Protein AF-A0A2V5J128-F1 (afdb_monomer)

Secondary structure (DSSP, 8-state):
----PPPPPTTSPP-TT-SGGGGTT-EEEETTEEEEEEEEEEEEEEGGGTEEEEEEEEEEE-SS-EEEEEEEEEEEPPTTS----THHHHHTTTHHHHHHHHHHHHHHTTT-TTSPPEEEEEEEE--TTSSSTTSEEEEEEEEPPSS--TTTTTTGGGSHHHHHHHHHHHHHHHHHHHTS---------

Mean predicted aligned error: 9.24 Å

Organism: NCBI:txid1450541

Solvent-accessible surface area (backbone atoms only — not comparable to full-atom values): 11227 Å² total; per-residue (Å²): 133,81,81,81,67,78,74,80,56,97,80,60,82,78,76,79,90,60,78,66,56,82,46,44,75,37,75,44,78,32,61,94,44,43,31,33,28,67,40,73,75,46,72,48,76,40,73,73,43,42,29,38,35,35,35,25,40,22,35,35,65,52,102,85,55,82,42,70,25,30,40,36,41,42,36,38,47,46,91,76,74,83,91,83,67,77,65,47,74,70,27,55,72,45,49,58,55,54,53,53,51,51,52,52,52,25,59,72,39,53,92,44,87,95,52,55,37,66,73,34,49,37,80,49,66,31,51,83,90,48,91,22,54,77,28,52,28,36,37,40,33,25,43,57,69,88,84,74,64,70,75,78,42,54,74,61,49,70,40,66,84,59,33,49,61,56,52,54,51,50,50,54,54,54,51,66,52,65,76,50,72,82,77,79,80,82,83,83,134

Sequence (189 aa):
MTDNTPEEPPDYPVLEEATLIRLEGREFQVGTGRYRLDRLVSEKVYRSYIERRAVFHATKLDDQQQQQVVVKFFIHQHPVLPRGGEARRLFSHLAQPAFEGEVQALEATRGLNGFPQLRNWESTVQSTEFENPGGRMNLIAMTRLPGFSLSFYANDLREPSRSKPIKARLVELVELRKDLSPVPLCLGC

Radius of gyration: 18.28 Å; Cα contacts (8 Å, |Δi|>4): 271; chains: 1; bounding box: 43×51×46 Å

Foldseek 3Di:
DDPPAPDDDPPQDDDPPDPCQVQAQPWDDFAPWIKHFHGWNDWDQDPLQQWIKTKTFIWTDDPPDTATKIKMKTFRADPVPDDDDPSNVVRPVVSVVVLVVVVVLLVLCAPPPPDWHWDGKDKDADPPVDNDGRGIMIMTITHDDHDDPVVVCVVVCVDCVRVVVVVVVVVVVVVVSVVRPPDPPPPDD

Nearest PDB structures (foldseek):
  9fmr-assembly1_H  TM=5.688E-01  e=6.792E-01  Homo sapiens
  8fvh-assembly1_b  TM=2.902E-01  e=4.048E-02  Pseudomonas phage vB_PaeM_E217
  7f0o-assembly1_A  TM=4.820E-01  e=5.712E+00  Aspergillus novofumigatus
  5x9j-assembly1_A  TM=3.793E-01  e=4.284E+00  Penicillium brasilianum
  6u3y-assembly2_D  TM=3.867E-01  e=6.051E+00  Staphylococcus aureus

Structure (mmCIF, N/CA/C/O backbone):
data_AF-A0A2V5J128-F1
#
_entry.id   AF-A0A2V5J128-F1
#
loop_
_atom_site.group_PDB
_atom_site.id
_atom_site.type_symbol
_atom_site.label_atom_id
_atom_site.label_alt_id
_atom_site.label_comp_id
_atom_site.label_asym_id
_atom_site.label_entity_id
_atom_site.label_seq_id
_atom_site.pdbx_PDB_ins_code
_atom_site.Cartn_x
_atom_site.Cartn_y
_atom_site.Cartn_z
_atom_site.occupancy
_atom_site.B_iso_or_equiv
_atom_site.auth_seq_id
_atom_site.auth_comp_id
_atom_site.auth_asym_id
_atom_site.auth_atom_id
_atom_site.pdbx_PDB_model_num
ATOM 1 N N . MET A 1 1 ? -16.682 -13.786 -17.508 1.00 35.44 1 MET A N 1
ATOM 2 C CA . MET A 1 1 ? -15.493 -12.953 -17.237 1.00 35.44 1 MET A CA 1
ATOM 3 C C . MET A 1 1 ? -14.521 -13.843 -16.495 1.00 35.44 1 MET A C 1
ATOM 5 O O . MET A 1 1 ? -14.855 -14.292 -15.410 1.00 35.44 1 MET A O 1
ATOM 9 N N . THR A 1 2 ? -13.429 -14.240 -17.141 1.00 32.75 2 THR A N 1
ATOM 10 C CA . THR A 1 2 ? -12.420 -15.134 -16.565 1.00 32.75 2 THR A CA 1
ATOM 11 C C . THR A 1 2 ? -11.625 -14.369 -15.516 1.00 32.75 2 THR A C 1
ATOM 13 O O . THR A 1 2 ? -11.011 -13.348 -15.830 1.00 32.75 2 THR A O 1
ATOM 16 N N . ASP A 1 3 ? -11.684 -14.842 -14.274 1.00 39.19 3 ASP A N 1
ATOM 17 C CA . ASP A 1 3 ? -10.784 -14.436 -13.201 1.00 39.19 3 ASP A CA 1
ATOM 18 C C . ASP A 1 3 ? -9.365 -14.866 -13.599 1.00 39.19 3 ASP A C 1
ATOM 20 O O . ASP A 1 3 ? -8.948 -15.997 -13.384 1.00 39.19 3 ASP A O 1
ATOM 2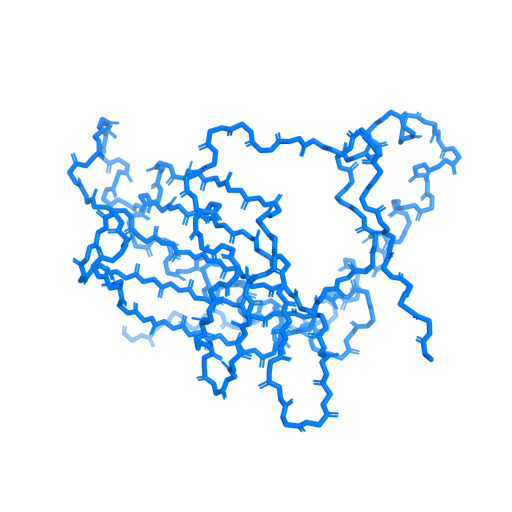4 N N . ASN A 1 4 ? -8.655 -13.982 -14.305 1.00 43.44 4 ASN A N 1
ATOM 25 C CA . ASN A 1 4 ? -7.279 -14.198 -14.763 1.00 43.44 4 ASN A CA 1
ATOM 26 C C . ASN A 1 4 ? -6.265 -13.845 -13.665 1.00 43.44 4 ASN A C 1
ATOM 28 O O . ASN A 1 4 ? -5.136 -13.442 -13.955 1.00 43.44 4 ASN A O 1
ATOM 32 N N . THR A 1 5 ? -6.665 -13.948 -12.400 1.00 52.31 5 THR A N 1
ATOM 33 C CA . THR A 1 5 ? -5.722 -13.885 -11.296 1.00 52.31 5 THR A CA 1
ATOM 34 C C . THR A 1 5 ? -4.890 -15.159 -11.334 1.00 52.31 5 THR A C 1
ATOM 36 O O . THR A 1 5 ? -5.465 -16.235 -11.189 1.00 52.31 5 THR A O 1
ATOM 39 N N . PRO A 1 6 ? -3.560 -15.092 -11.524 1.00 55.81 6 PRO A N 1
ATOM 40 C CA . PRO A 1 6 ? -2.750 -16.275 -11.300 1.00 55.81 6 PRO A CA 1
ATOM 41 C C . PRO A 1 6 ? -2.947 -16.678 -9.838 1.00 55.81 6 PRO A C 1
ATOM 43 O O . PRO A 1 6 ? -2.649 -15.883 -8.939 1.00 55.81 6 PRO A O 1
ATOM 46 N N . GLU A 1 7 ? -3.508 -17.871 -9.616 1.00 67.25 7 GLU A N 1
ATOM 47 C CA . GLU A 1 7 ? -3.453 -18.516 -8.308 1.00 67.25 7 GLU A CA 1
ATOM 48 C C . GLU A 1 7 ? -1.996 -18.507 -7.854 1.00 67.25 7 GLU A C 1
ATOM 50 O O . GLU A 1 7 ? -1.079 -18.733 -8.652 1.00 67.25 7 GLU A O 1
ATOM 55 N N . GLU A 1 8 ? -1.780 -18.146 -6.590 1.00 68.31 8 GLU A N 1
ATOM 56 C CA . GLU A 1 8 ? -0.428 -18.109 -6.055 1.00 68.31 8 GLU A CA 1
ATOM 57 C C . GLU A 1 8 ? 0.198 -19.498 -6.187 1.00 68.31 8 GLU A C 1
ATOM 59 O O . GLU A 1 8 ? -0.414 -20.488 -5.774 1.00 68.31 8 GLU A O 1
ATOM 64 N N . PRO A 1 9 ? 1.388 -19.592 -6.794 1.00 73.50 9 PRO A N 1
ATOM 65 C CA . PRO A 1 9 ? 2.008 -20.876 -7.027 1.00 73.50 9 PRO A CA 1
ATOM 66 C C . PR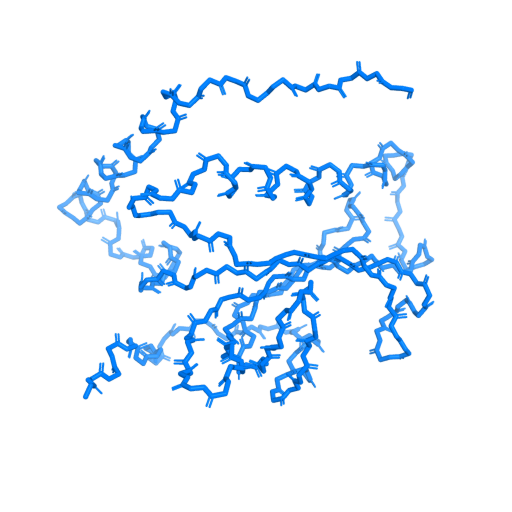O A 1 9 ? 2.400 -21.517 -5.684 1.00 73.50 9 PRO A C 1
ATOM 68 O O . PRO A 1 9 ? 2.610 -20.804 -4.697 1.00 73.50 9 PRO A O 1
ATOM 71 N N . PRO A 1 10 ? 2.503 -22.857 -5.615 1.00 70.69 10 PRO A N 1
ATOM 72 C CA . PRO A 1 10 ? 2.727 -23.578 -4.357 1.00 70.69 10 PRO A CA 1
ATOM 73 C C . PRO A 1 10 ? 4.007 -23.185 -3.601 1.00 70.69 10 PRO A C 1
ATOM 75 O O . PRO A 1 10 ? 4.126 -23.455 -2.410 1.00 70.69 10 PRO A O 1
ATOM 78 N N . ASP A 1 11 ? 4.968 -22.576 -4.291 1.00 72.25 11 ASP A N 1
ATOM 79 C CA . ASP A 1 11 ? 6.259 -22.114 -3.786 1.00 72.25 11 ASP A CA 1
ATOM 80 C C . ASP A 1 11 ? 6.291 -20.608 -3.463 1.00 72.25 11 ASP A C 1
ATOM 82 O O . ASP A 1 11 ? 7.352 -20.071 -3.129 1.00 72.25 11 ASP A O 1
ATOM 86 N N . TYR A 1 12 ? 5.152 -19.907 -3.540 1.00 70.31 12 TYR A N 1
ATOM 87 C CA . TYR A 1 12 ? 5.092 -18.500 -3.158 1.00 70.31 12 TYR A CA 1
ATOM 88 C C . TYR A 1 12 ? 5.393 -18.343 -1.655 1.00 70.31 12 TYR A C 1
ATOM 90 O O . TYR A 1 12 ? 4.817 -19.060 -0.831 1.00 70.31 12 TYR A O 1
ATOM 98 N N . PRO A 1 13 ? 6.305 -17.434 -1.265 1.00 69.12 13 PRO A N 1
ATOM 99 C CA . PRO A 1 13 ? 6.819 -17.384 0.097 1.00 69.12 13 PRO A CA 1
ATOM 100 C C . PRO A 1 13 ? 5.726 -17.061 1.120 1.00 69.12 13 PRO A C 1
ATOM 102 O O . PRO A 1 13 ? 4.981 -16.089 0.979 1.00 69.12 13 PRO A O 1
ATOM 105 N N . VAL A 1 14 ? 5.685 -17.856 2.191 1.00 75.50 14 VAL A N 1
ATOM 106 C CA . VAL A 1 14 ? 4.841 -17.598 3.362 1.00 75.50 14 VAL A CA 1
ATOM 107 C C . VAL A 1 14 ? 5.461 -16.471 4.185 1.00 75.50 14 VAL A C 1
ATOM 109 O O . VAL A 1 14 ? 6.675 -16.425 4.389 1.00 75.50 14 VAL A O 1
ATOM 112 N N . LEU A 1 15 ? 4.627 -15.549 4.666 1.00 81.50 15 LEU A N 1
ATOM 113 C CA . LEU A 1 15 ? 5.074 -14.462 5.530 1.00 81.50 15 LEU A CA 1
ATOM 114 C C . LEU A 1 15 ? 5.314 -14.983 6.951 1.00 81.50 15 LEU A C 1
ATOM 116 O O . LEU A 1 15 ? 4.379 -15.133 7.738 1.00 81.50 15 LEU A O 1
ATOM 120 N N . GLU A 1 16 ? 6.572 -15.252 7.282 1.00 74.69 16 GLU A N 1
ATOM 121 C CA . GLU A 1 16 ? 6.981 -15.557 8.653 1.00 74.69 16 GLU A CA 1
ATOM 122 C C . GLU A 1 16 ? 6.747 -14.333 9.561 1.00 74.69 16 GLU A C 1
ATOM 124 O O . GLU A 1 16 ? 7.034 -13.197 9.183 1.00 74.69 16 GLU A O 1
ATOM 129 N N . GLU A 1 17 ? 6.206 -14.559 10.764 1.00 77.06 17 GLU A N 1
ATOM 130 C CA . GLU A 1 17 ? 5.999 -13.532 11.806 1.00 77.06 17 GLU A CA 1
ATOM 131 C C . GLU A 1 17 ? 5.045 -12.365 11.446 1.00 77.06 17 GLU A C 1
ATOM 133 O O . GLU A 1 17 ? 5.077 -11.306 12.082 1.00 77.06 17 GLU A O 1
ATOM 138 N N . ALA A 1 18 ? 4.154 -12.543 10.466 1.00 87.31 18 ALA A N 1
ATOM 139 C CA . ALA A 1 18 ? 3.143 -11.541 10.121 1.00 87.31 18 ALA A CA 1
ATOM 140 C C . ALA A 1 18 ? 2.079 -11.378 11.223 1.00 87.31 18 ALA A C 1
ATOM 142 O O . ALA A 1 18 ? 1.385 -12.331 11.582 1.00 87.31 18 ALA A O 1
ATOM 143 N N . THR A 1 19 ? 1.896 -10.158 11.742 1.00 90.00 19 THR A N 1
ATOM 144 C CA . THR A 1 19 ? 0.916 -9.881 12.811 1.00 90.00 19 THR A CA 1
ATOM 145 C C . THR A 1 19 ? -0.381 -9.272 12.290 1.00 90.00 19 THR A C 1
ATOM 147 O O . THR A 1 19 ? -1.403 -9.295 12.984 1.00 90.00 19 THR A O 1
ATOM 150 N N . LEU A 1 20 ? -0.372 -8.736 11.0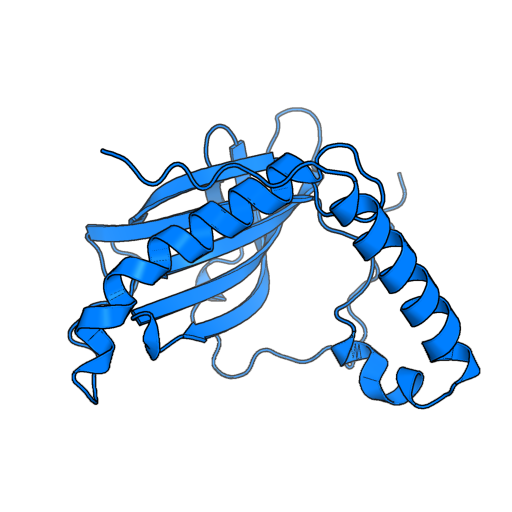67 1.00 93.88 20 LEU A N 1
ATOM 151 C CA . LEU A 1 20 ? -1.525 -8.083 10.453 1.00 93.88 20 LEU A CA 1
ATOM 152 C C . LEU A 1 20 ? -2.385 -9.037 9.620 1.00 93.88 20 LEU A C 1
ATOM 154 O O . LEU A 1 20 ? -3.424 -8.614 9.123 1.00 93.88 20 LEU A O 1
ATOM 158 N N . ILE A 1 21 ? -2.032 -10.325 9.548 1.00 94.00 21 ILE A N 1
ATOM 159 C CA . ILE A 1 21 ? -2.862 -11.366 8.916 1.00 94.00 21 ILE A CA 1
ATOM 160 C C . ILE A 1 21 ? -4.274 -11.418 9.520 1.00 94.00 21 ILE A C 1
ATOM 162 O O . ILE A 1 21 ? -5.254 -11.637 8.824 1.00 94.00 21 ILE A O 1
ATOM 166 N N . ARG A 1 22 ? -4.411 -11.077 10.808 1.00 93.88 22 ARG A N 1
ATOM 167 C CA . ARG A 1 22 ? -5.705 -10.946 11.503 1.00 93.88 22 ARG A CA 1
ATOM 168 C C . ARG A 1 22 ? -6.646 -9.878 10.923 1.00 93.88 22 ARG A C 1
ATOM 170 O O . ARG A 1 22 ? -7.770 -9.750 11.399 1.00 93.88 22 ARG A O 1
ATOM 177 N N . LEU A 1 23 ? -6.169 -9.042 9.999 1.00 95.06 23 LEU A N 1
ATOM 178 C CA . LEU A 1 23 ? -6.984 -8.046 9.304 1.00 95.06 23 LEU A CA 1
ATOM 179 C C . LEU A 1 23 ? -7.592 -8.584 8.000 1.00 95.06 23 LEU A C 1
ATOM 181 O O . LEU A 1 23 ? -8.444 -7.910 7.427 1.00 95.06 23 LEU A O 1
ATOM 185 N N . GLU A 1 24 ?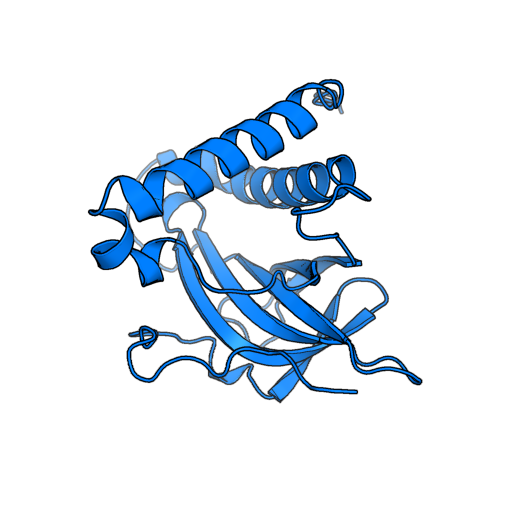 -7.204 -9.773 7.536 1.00 95.94 24 GLU A N 1
ATOM 186 C CA . GLU A 1 24 ? -7.863 -10.432 6.405 1.00 95.94 24 GLU A CA 1
ATOM 187 C C . GLU A 1 24 ? -9.359 -10.662 6.688 1.00 95.94 24 GLU A C 1
ATOM 189 O O . GLU A 1 24 ? -9.784 -10.899 7.819 1.00 95.94 24 GLU A O 1
ATOM 194 N N . GLY A 1 25 ? -10.181 -10.520 5.651 1.00 95.44 25 GLY A N 1
ATOM 195 C CA . GLY A 1 25 ? -11.641 -10.516 5.709 1.00 95.44 25 GLY A CA 1
ATOM 196 C C . GLY A 1 25 ? -12.261 -9.208 6.210 1.00 95.44 25 GLY A C 1
ATOM 197 O O . GLY A 1 25 ? -13.469 -9.024 6.062 1.00 95.44 25 GLY A O 1
ATOM 198 N N . ARG A 1 26 ? -11.476 -8.285 6.781 1.00 95.75 26 ARG A N 1
ATOM 199 C CA . ARG A 1 26 ? -11.998 -7.029 7.337 1.00 95.75 26 ARG A CA 1
ATOM 200 C C . ARG A 1 26 ? -12.142 -5.943 6.283 1.00 95.75 26 ARG A C 1
ATOM 202 O O . ARG A 1 26 ? -11.405 -5.900 5.300 1.00 95.75 26 ARG A O 1
ATOM 209 N N . GLU A 1 27 ? -13.073 -5.032 6.533 1.00 95.56 27 GLU A N 1
ATOM 210 C CA . GLU A 1 27 ? -13.312 -3.870 5.686 1.00 95.56 27 GLU A CA 1
ATOM 211 C C . GLU A 1 27 ? -12.600 -2.633 6.224 1.00 95.56 27 GLU A C 1
ATOM 213 O O . GLU A 1 27 ? -12.615 -2.361 7.425 1.00 95.56 27 GLU A O 1
ATOM 218 N N . PHE A 1 28 ? -12.009 -1.867 5.314 1.00 95.00 28 PHE A N 1
ATOM 219 C CA . PHE A 1 28 ? -11.381 -0.587 5.591 1.00 95.00 28 PHE A CA 1
ATOM 220 C C . PHE A 1 28 ? -11.902 0.475 4.631 1.00 95.00 28 PHE A C 1
ATOM 222 O O . PHE A 1 28 ? -12.042 0.248 3.425 1.00 95.00 28 PHE A O 1
ATOM 229 N N . GLN A 1 29 ? -12.156 1.657 5.185 1.00 95.50 29 GLN A N 1
ATOM 230 C CA . GLN A 1 29 ? -12.344 2.868 4.406 1.00 95.50 29 GLN A CA 1
ATOM 231 C C . GLN A 1 29 ? -10.961 3.409 4.022 1.00 95.50 29 GLN A C 1
ATOM 233 O O . GLN A 1 29 ? -10.069 3.490 4.864 1.00 95.50 29 GLN A O 1
ATOM 238 N N . VAL A 1 30 ? -10.781 3.743 2.746 1.00 96.25 30 VAL A N 1
ATOM 239 C CA . VAL A 1 30 ? -9.631 4.514 2.263 1.00 96.25 30 VAL A CA 1
ATOM 240 C C . VAL A 1 30 ? -10.175 5.652 1.414 1.00 96.25 30 VAL A C 1
ATOM 242 O O . VAL A 1 30 ? -10.649 5.433 0.289 1.00 96.25 30 VAL A O 1
ATOM 245 N N . GLY A 1 31 ? -10.143 6.864 1.963 1.00 94.19 31 GLY A N 1
ATOM 246 C CA . GLY A 1 31 ? -10.729 8.052 1.354 1.00 94.19 31 GLY A CA 1
ATOM 247 C C . GLY A 1 31 ? -12.238 7.873 1.209 1.00 94.19 31 GLY A C 1
ATOM 248 O O . GLY A 1 31 ? -12.951 7.662 2.184 1.00 94.19 31 GLY A O 1
ATOM 249 N N . THR A 1 32 ? -12.748 7.901 -0.021 1.00 93.31 32 THR A N 1
ATOM 250 C CA . THR A 1 32 ? -14.181 7.691 -0.309 1.00 93.31 32 THR A CA 1
ATOM 251 C C . THR A 1 32 ? -14.554 6.236 -0.608 1.00 93.31 32 THR A C 1
ATOM 253 O O . THR A 1 32 ? -15.727 5.942 -0.813 1.00 93.31 32 THR A O 1
ATOM 256 N N . GLY A 1 33 ? -13.589 5.313 -0.641 1.00 93.88 33 GLY A N 1
ATOM 257 C CA . GLY A 1 33 ? -13.813 3.923 -1.051 1.00 93.88 33 GLY A CA 1
ATOM 258 C C . GLY A 1 33 ? -13.779 2.940 0.113 1.00 93.88 33 GLY A C 1
ATOM 259 O O . GLY A 1 33 ? -12.984 3.107 1.037 1.00 93.88 33 GLY A O 1
ATOM 260 N N . ARG A 1 34 ? -14.590 1.883 0.013 1.00 95.56 34 ARG A N 1
ATOM 261 C CA . ARG A 1 34 ? -14.576 0.730 0.921 1.00 95.56 34 ARG A CA 1
ATOM 262 C C . ARG A 1 34 ? -13.857 -0.448 0.288 1.00 95.56 34 ARG A C 1
ATOM 264 O O . ARG A 1 34 ? -14.065 -0.750 -0.888 1.00 95.56 34 ARG A O 1
ATOM 271 N N . TYR A 1 35 ? -13.035 -1.124 1.077 1.00 96.38 35 TYR A N 1
ATOM 272 C CA . TYR A 1 35 ? -12.193 -2.218 0.614 1.0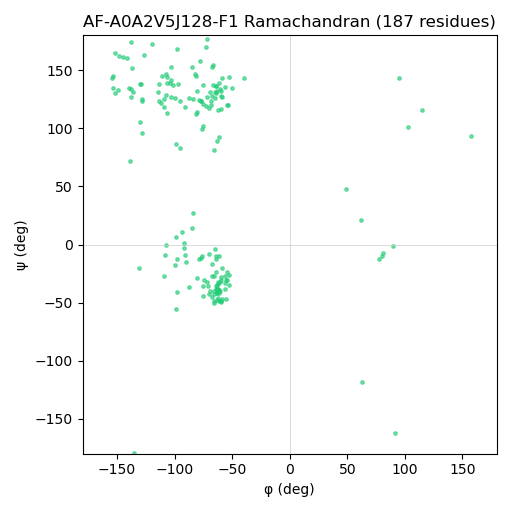0 96.38 35 TYR A CA 1
ATOM 273 C C . TYR A 1 35 ? -12.208 -3.352 1.628 1.00 96.38 35 TYR A C 1
ATOM 275 O O . TYR A 1 35 ? -11.906 -3.127 2.797 1.00 96.38 35 TYR A O 1
ATOM 283 N N . ARG A 1 36 ? -12.508 -4.572 1.184 1.00 96.88 36 ARG A N 1
ATOM 284 C CA . ARG A 1 36 ? -12.296 -5.777 1.988 1.00 96.88 36 ARG A CA 1
ATOM 285 C C . ARG A 1 36 ? -10.877 -6.274 1.760 1.00 96.88 36 ARG A C 1
ATOM 287 O O . ARG A 1 36 ? -10.489 -6.481 0.613 1.00 96.88 36 ARG A O 1
ATOM 294 N N . LEU A 1 37 ? -10.110 -6.461 2.825 1.00 97.06 37 LEU A N 1
ATOM 295 C CA . LEU A 1 37 ? -8.779 -7.056 2.748 1.00 97.06 37 LEU A CA 1
ATOM 296 C C . LEU A 1 37 ? -8.936 -8.559 2.538 1.00 97.06 37 LEU A C 1
ATOM 298 O O . LEU A 1 37 ? -9.559 -9.221 3.356 1.00 97.06 37 LEU A O 1
ATOM 302 N N . ASP A 1 38 ? -8.399 -9.101 1.453 1.00 94.94 38 ASP A N 1
ATOM 303 C CA . ASP A 1 38 ? -8.560 -10.521 1.133 1.00 94.94 38 ASP A CA 1
ATOM 304 C C . ASP A 1 38 ? -7.337 -11.331 1.573 1.00 94.94 38 ASP A C 1
ATOM 306 O O . ASP A 1 38 ? -7.492 -12.429 2.096 1.00 94.94 38 ASP A O 1
ATOM 310 N N . ARG A 1 39 ? -6.125 -10.790 1.377 1.00 92.12 39 ARG A N 1
ATOM 311 C CA . ARG A 1 39 ? -4.872 -11.484 1.706 1.00 92.12 39 ARG A CA 1
ATOM 312 C C . ARG A 1 39 ? -3.734 -10.521 2.008 1.00 92.12 39 ARG A C 1
ATOM 314 O O . ARG A 1 39 ? -3.499 -9.591 1.238 1.00 92.12 39 ARG A O 1
ATOM 321 N N . LEU A 1 40 ? -2.976 -10.767 3.067 1.00 94.00 40 LEU A N 1
ATOM 322 C CA . LEU A 1 40 ? -1.724 -10.091 3.373 1.00 94.00 40 LEU A CA 1
ATOM 323 C C . LEU A 1 40 ? -0.600 -10.647 2.485 1.00 94.00 40 LEU A C 1
ATOM 325 O O . LEU A 1 40 ? -0.316 -11.840 2.478 1.00 94.00 40 LEU A O 1
ATOM 329 N N . VAL A 1 41 ? 0.061 -9.761 1.740 1.00 91.00 41 VAL A N 1
ATOM 330 C CA . VAL A 1 41 ? 1.092 -10.110 0.743 1.00 91.00 41 VAL A CA 1
ATOM 331 C C . VAL A 1 41 ? 2.488 -9.704 1.197 1.00 91.00 41 VAL A C 1
ATOM 333 O O . VAL A 1 41 ? 3.482 -10.298 0.794 1.00 91.00 41 VAL A O 1
ATOM 336 N N . SER A 1 42 ? 2.587 -8.677 2.038 1.00 91.75 42 SER A N 1
ATOM 337 C CA . SER A 1 42 ? 3.854 -8.256 2.624 1.00 91.75 42 SER A CA 1
ATOM 338 C C . SER A 1 42 ? 3.605 -7.540 3.934 1.00 91.75 42 SER A C 1
ATOM 340 O O . SER A 1 42 ? 2.703 -6.713 4.030 1.00 91.75 42 SER A O 1
ATOM 342 N N . GLU A 1 43 ? 4.488 -7.759 4.899 1.00 93.44 43 GLU A N 1
ATOM 343 C CA . GLU A 1 43 ? 4.545 -6.992 6.136 1.00 93.44 43 GLU A CA 1
ATOM 344 C C . GLU A 1 43 ? 6.006 -6.737 6.505 1.00 93.44 43 GLU A C 1
ATOM 346 O O . GLU A 1 43 ? 6.849 -7.625 6.393 1.00 93.44 43 GLU A O 1
ATOM 351 N N . LYS A 1 44 ? 6.340 -5.504 6.891 1.00 90.12 44 LYS A N 1
ATOM 352 C CA . LYS A 1 44 ? 7.702 -5.143 7.286 1.00 90.12 44 LYS A CA 1
ATOM 353 C C . LYS A 1 44 ? 7.714 -4.035 8.325 1.00 90.12 44 LYS A C 1
ATOM 355 O O . LYS A 1 44 ? 7.081 -2.994 8.158 1.00 90.12 44 LYS A O 1
ATOM 360 N N . VAL A 1 45 ? 8.514 -4.233 9.368 1.00 88.06 45 VAL A N 1
ATOM 361 C CA . VAL A 1 45 ? 8.782 -3.218 10.389 1.00 88.06 45 VAL A CA 1
ATOM 362 C C . VAL A 1 45 ? 10.004 -2.394 9.994 1.00 88.06 45 VAL A C 1
ATOM 364 O O . VAL A 1 45 ? 11.122 -2.902 9.895 1.00 88.06 45 VAL A O 1
ATOM 367 N N . TYR A 1 46 ? 9.800 -1.097 9.808 1.00 83.81 46 TYR A N 1
ATOM 368 C CA . TYR A 1 46 ? 10.840 -0.120 9.535 1.00 83.81 46 TYR A CA 1
ATOM 369 C C . TYR A 1 46 ? 11.211 0.619 10.822 1.00 83.81 46 TYR A C 1
ATOM 371 O O . TYR A 1 46 ? 10.707 1.701 11.121 1.00 83.81 46 TYR A O 1
ATOM 379 N N . ARG A 1 47 ? 12.142 0.034 11.584 1.00 78.75 47 ARG A N 1
ATOM 380 C CA . ARG A 1 47 ? 12.555 0.545 12.904 1.00 78.75 47 ARG A CA 1
ATOM 381 C C . ARG A 1 47 ? 13.051 1.995 12.867 1.00 78.75 47 ARG A C 1
ATOM 383 O O . ARG A 1 47 ? 12.712 2.763 13.759 1.00 78.75 47 ARG A O 1
ATOM 390 N N . SER A 1 48 ? 13.781 2.385 11.821 1.00 72.44 48 SER A N 1
ATOM 391 C CA . SER A 1 48 ? 14.292 3.757 11.659 1.00 72.44 48 SER A CA 1
ATOM 392 C C . SER A 1 48 ? 13.192 4.813 11.512 1.00 72.44 48 SER A C 1
ATOM 394 O O . SER A 1 48 ? 13.433 5.975 11.825 1.00 72.44 48 SER A O 1
ATOM 396 N N . TYR A 1 49 ? 11.996 4.414 11.064 1.00 69.94 49 TYR A N 1
ATOM 397 C CA . TYR A 1 49 ? 10.840 5.297 10.879 1.00 69.94 49 TYR A CA 1
ATOM 398 C C . TYR A 1 49 ? 9.747 5.080 11.935 1.00 69.94 49 TYR A C 1
ATOM 400 O O . TYR A 1 49 ? 8.735 5.771 11.896 1.00 69.94 49 TYR A O 1
ATOM 408 N N . ILE A 1 50 ? 9.944 4.146 12.881 1.00 81.56 50 ILE A N 1
ATOM 409 C CA . ILE A 1 50 ? 8.928 3.725 13.864 1.00 81.56 50 ILE A CA 1
ATOM 410 C C . ILE A 1 50 ? 7.601 3.417 13.146 1.00 81.56 50 ILE A C 1
ATOM 412 O O . ILE A 1 50 ? 6.530 3.903 13.501 1.00 81.56 50 ILE A O 1
ATOM 416 N N . GLU A 1 51 ? 7.686 2.646 12.065 1.00 87.06 51 GLU A N 1
ATOM 417 C CA . GLU A 1 51 ? 6.557 2.402 11.174 1.00 87.06 51 GLU A CA 1
ATOM 418 C C . GLU A 1 51 ? 6.515 0.933 10.763 1.00 87.06 51 GLU A C 1
ATOM 420 O O . GLU A 1 51 ? 7.525 0.353 10.361 1.00 87.06 51 GLU A O 1
ATOM 425 N N . ARG A 1 52 ? 5.332 0.328 10.823 1.00 91.31 52 ARG A N 1
ATOM 426 C CA . ARG A 1 52 ? 5.045 -0.970 10.216 1.00 91.31 52 ARG A CA 1
ATOM 427 C C . ARG A 1 52 ? 4.331 -0.722 8.894 1.00 91.31 52 ARG A C 1
ATOM 429 O O . ARG A 1 52 ? 3.315 -0.033 8.865 1.00 91.31 52 ARG A O 1
ATOM 436 N N . ARG A 1 53 ? 4.850 -1.281 7.802 1.00 93.94 53 ARG A N 1
ATOM 437 C CA . ARG A 1 53 ? 4.184 -1.247 6.497 1.00 93.94 53 ARG A CA 1
ATOM 438 C C . ARG A 1 53 ? 3.620 -2.609 6.165 1.00 93.94 53 ARG A C 1
ATOM 440 O O . ARG A 1 53 ? 4.300 -3.613 6.370 1.00 93.94 53 ARG A O 1
ATOM 447 N N . ALA A 1 54 ? 2.421 -2.626 5.608 1.00 95.38 54 ALA A N 1
ATOM 448 C CA . ALA A 1 54 ? 1.805 -3.844 5.113 1.00 95.38 54 ALA A CA 1
ATOM 449 C C . ALA A 1 54 ? 1.138 -3.621 3.764 1.00 95.38 54 ALA A C 1
ATOM 451 O O . ALA A 1 54 ? 0.731 -2.509 3.443 1.00 95.38 54 ALA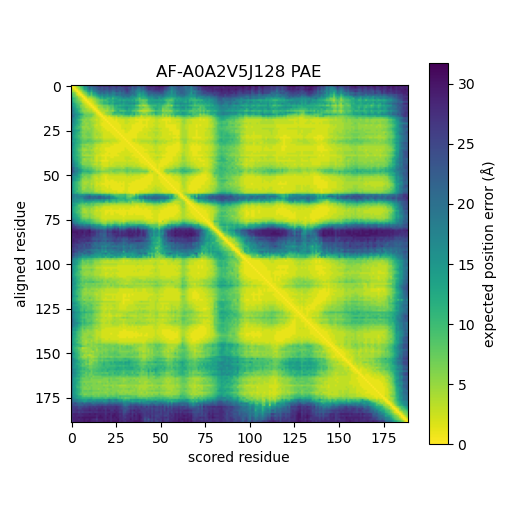 A O 1
ATOM 452 N N . VAL A 1 55 ? 1.056 -4.678 2.970 1.00 95.81 55 VAL A N 1
ATOM 453 C CA . VAL A 1 55 ? 0.441 -4.680 1.646 1.00 95.81 55 VAL A CA 1
ATOM 454 C C . VAL A 1 55 ? -0.553 -5.823 1.609 1.00 95.81 55 VAL A C 1
ATOM 456 O O . VAL A 1 55 ? -0.171 -6.972 1.819 1.00 95.81 55 VAL A O 1
ATOM 459 N N . PHE A 1 56 ? -1.805 -5.505 1.313 1.00 96.25 56 PHE A N 1
ATOM 460 C CA . PHE A 1 56 ? -2.881 -6.471 1.163 1.00 96.25 56 PHE A CA 1
ATOM 461 C C . PHE A 1 56 ? -3.362 -6.505 -0.283 1.00 96.25 56 PHE A C 1
ATOM 463 O O . PHE A 1 56 ? -3.565 -5.454 -0.892 1.00 96.25 56 PHE A O 1
ATOM 470 N N . HIS A 1 57 ? -3.611 -7.701 -0.810 1.00 95.25 57 HIS A N 1
ATOM 471 C CA . HIS A 1 57 ? -4.630 -7.864 -1.838 1.00 95.25 57 HIS A CA 1
ATOM 472 C C . HIS A 1 57 ? -5.992 -7.581 -1.208 1.00 95.25 57 HIS A C 1
ATOM 474 O O . HIS A 1 57 ? -6.267 -7.994 -0.079 1.00 95.25 57 HIS A O 1
ATOM 480 N N . ALA A 1 58 ? -6.829 -6.855 -1.933 1.00 96.50 58 ALA A N 1
ATOM 481 C CA . ALA A 1 58 ? -8.130 -6.442 -1.451 1.00 96.50 58 ALA A CA 1
ATOM 482 C C . ALA A 1 58 ? -9.129 -6.334 -2.601 1.00 96.50 58 ALA A C 1
ATOM 484 O O . ALA A 1 58 ? -8.760 -6.177 -3.768 1.00 96.50 58 ALA A O 1
ATOM 485 N N . THR A 1 59 ? -10.404 -6.335 -2.248 1.00 95.44 59 THR A N 1
ATOM 486 C CA . THR A 1 59 ? -11.513 -6.148 -3.172 1.00 95.44 59 THR A CA 1
ATOM 487 C C . THR A 1 59 ? -12.190 -4.829 -2.846 1.00 95.44 59 THR A C 1
ATOM 489 O O . THR A 1 59 ? -12.628 -4.606 -1.716 1.00 95.44 59 THR A O 1
ATOM 492 N N . LYS A 1 60 ? -12.285 -3.937 -3.836 1.00 94.88 60 LYS A N 1
ATOM 493 C CA . LYS A 1 60 ? -13.104 -2.730 -3.718 1.00 94.88 60 LYS A CA 1
ATOM 494 C C . LYS A 1 60 ? -14.577 -3.130 -3.669 1.00 94.88 60 LYS A C 1
ATOM 496 O O . LYS A 1 60 ? -15.054 -3.853 -4.543 1.00 94.88 60 LYS A O 1
ATOM 501 N N . LEU A 1 61 ? -15.274 -2.638 -2.654 1.00 93.06 61 LEU A N 1
ATOM 502 C CA . LEU A 1 61 ? -16.697 -2.850 -2.440 1.00 93.06 61 LEU A CA 1
ATOM 503 C C . LEU A 1 61 ? -17.466 -1.662 -3.035 1.00 93.06 61 LEU A C 1
ATOM 505 O O . LEU A 1 61 ? -17.783 -0.709 -2.325 1.00 93.06 61 LEU A O 1
ATOM 509 N N . ASP A 1 62 ? -17.720 -1.707 -4.344 1.00 83.12 62 ASP A N 1
ATOM 510 C CA . ASP A 1 62 ? -18.689 -0.829 -5.017 1.00 83.12 62 ASP A CA 1
ATOM 511 C C . ASP A 1 62 ? -19.980 -1.612 -5.305 1.00 83.12 62 ASP A C 1
ATOM 513 O O . ASP A 1 62 ? -19.941 -2.821 -5.536 1.00 83.12 62 ASP A O 1
ATOM 517 N N . ASP A 1 63 ? -21.115 -0.912 -5.371 1.00 63.47 63 ASP A N 1
ATOM 518 C CA . ASP A 1 63 ? -22.452 -1.516 -5.515 1.00 63.47 63 ASP A CA 1
ATOM 519 C C . ASP A 1 63 ? -22.671 -2.288 -6.832 1.00 63.47 63 ASP A C 1
ATOM 521 O O . ASP A 1 63 ? -23.684 -2.970 -6.984 1.00 63.47 63 ASP A O 1
ATOM 525 N N . GLN A 1 64 ? -21.757 -2.190 -7.806 1.00 64.75 64 GLN A N 1
ATOM 526 C CA . GLN A 1 64 ? -21.967 -2.743 -9.151 1.00 64.75 64 GLN A CA 1
ATOM 527 C C . GLN A 1 64 ? -20.820 -3.604 -9.697 1.00 64.75 64 GLN A C 1
ATOM 529 O O . GLN A 1 64 ? -21.071 -4.405 -10.598 1.00 64.75 64 GLN A O 1
ATOM 534 N N . GLN A 1 65 ? -19.586 -3.501 -9.180 1.00 72.00 65 GLN A N 1
ATOM 535 C CA . GLN A 1 65 ? -18.449 -4.311 -9.643 1.00 72.00 65 GLN A CA 1
ATOM 536 C C . GLN A 1 65 ? -17.410 -4.541 -8.539 1.00 72.00 65 GLN A C 1
ATOM 538 O O . GLN A 1 65 ? -16.929 -3.599 -7.913 1.00 72.00 65 GLN A O 1
ATOM 543 N N . GLN A 1 66 ? -17.010 -5.802 -8.357 1.00 79.25 66 GLN A N 1
ATOM 544 C CA . GLN A 1 66 ? -15.868 -6.163 -7.520 1.00 79.25 66 GLN A CA 1
ATOM 545 C C . GLN A 1 66 ? -14.583 -5.955 -8.318 1.00 79.25 66 GLN A C 1
ATOM 547 O O . GLN A 1 66 ? -14.338 -6.639 -9.313 1.00 79.25 66 GLN A O 1
ATOM 552 N N . GLN A 1 67 ? -13.762 -4.999 -7.888 1.00 87.31 67 GLN A N 1
ATOM 553 C CA . GLN A 1 67 ? -12.458 -4.743 -8.492 1.00 87.31 67 GLN A CA 1
ATOM 554 C C . GLN A 1 67 ? -11.346 -5.168 -7.537 1.00 87.31 67 GLN A C 1
ATOM 556 O O . GLN A 1 67 ? -11.269 -4.669 -6.414 1.00 87.31 67 GLN A O 1
ATOM 561 N N . GLN A 1 68 ? -10.445 -6.032 -8.008 1.00 91.06 68 GLN A N 1
ATOM 562 C CA . GLN A 1 68 ? -9.232 -6.359 -7.268 1.00 91.06 68 GLN A CA 1
ATOM 563 C C . GLN A 1 68 ? -8.272 -5.168 -7.233 1.00 91.06 68 GLN A C 1
ATOM 565 O O . GLN A 1 68 ? -7.946 -4.549 -8.253 1.00 91.06 68 GLN A O 1
ATOM 570 N N . VAL A 1 69 ? -7.793 -4.866 -6.038 1.00 95.38 69 VAL A N 1
ATOM 571 C CA . VAL A 1 69 ? -6.889 -3.765 -5.735 1.00 95.38 69 VAL A CA 1
ATOM 572 C C . VAL A 1 69 ? -5.811 -4.226 -4.756 1.00 95.38 69 VAL A C 1
ATOM 574 O O . VAL A 1 69 ? -5.815 -5.348 -4.250 1.00 95.38 69 VAL A O 1
ATOM 577 N N . VAL A 1 70 ? -4.866 -3.335 -4.500 1.00 96.81 70 VAL A N 1
ATOM 578 C CA . VAL A 1 70 ? -3.889 -3.445 -3.426 1.00 96.81 70 VAL A CA 1
ATOM 579 C C . VAL A 1 70 ? -4.152 -2.323 -2.433 1.00 96.81 70 VAL A C 1
ATOM 581 O O . VAL A 1 70 ? -4.271 -1.166 -2.840 1.00 96.81 70 VAL A O 1
ATOM 584 N N . VAL A 1 71 ? -4.212 -2.651 -1.143 1.00 97.94 71 VAL A N 1
ATOM 585 C CA . VAL A 1 71 ? -4.252 -1.664 -0.057 1.00 97.94 71 VAL A CA 1
ATOM 586 C C . VAL A 1 71 ? -2.949 -1.735 0.725 1.00 97.94 71 VAL A C 1
ATOM 588 O O . VAL A 1 71 ? -2.579 -2.780 1.259 1.00 97.94 71 VAL A O 1
ATOM 591 N N . LYS A 1 72 ? -2.240 -0.611 0.790 1.00 97.94 72 LYS A N 1
ATOM 592 C CA . LYS A 1 72 ? -0.980 -0.465 1.511 1.00 97.94 72 LYS A CA 1
ATOM 593 C C . LYS A 1 72 ? -1.176 0.364 2.769 1.00 97.94 72 LYS A C 1
ATOM 595 O O . LYS A 1 72 ? -1.697 1.474 2.711 1.00 97.94 72 LYS A O 1
ATOM 600 N N . PHE A 1 73 ? -0.706 -0.176 3.881 1.00 96.75 73 PHE A N 1
ATOM 601 C CA . PHE A 1 73 ? -0.750 0.417 5.206 1.00 96.75 73 PHE A CA 1
ATOM 602 C C . PHE A 1 73 ? 0.620 0.979 5.583 1.00 96.75 73 PHE A C 1
ATOM 604 O O . PHE A 1 73 ? 1.650 0.348 5.337 1.00 96.75 73 PHE A O 1
ATOM 611 N N . PHE A 1 74 ? 0.606 2.130 6.245 1.00 94.62 74 PHE A N 1
ATOM 612 C CA . PHE A 1 74 ? 1.738 2.790 6.889 1.00 94.62 74 PHE A CA 1
ATOM 613 C C . PHE A 1 74 ? 1.322 3.103 8.330 1.00 94.62 74 PHE A C 1
ATOM 615 O O . PHE A 1 74 ? 0.620 4.078 8.592 1.00 94.62 74 PHE A O 1
ATOM 622 N N . ILE A 1 75 ? 1.679 2.230 9.268 1.00 92.56 75 ILE A N 1
ATOM 623 C CA . ILE A 1 75 ? 1.164 2.242 10.640 1.00 92.56 75 ILE A CA 1
ATOM 624 C C . ILE A 1 75 ? 2.264 2.748 11.566 1.00 92.56 75 ILE A C 1
ATOM 626 O O . ILE A 1 75 ? 3.278 2.072 11.756 1.00 92.56 75 ILE A O 1
ATOM 630 N N . HIS A 1 76 ? 2.073 3.922 12.167 1.00 88.81 76 HIS A N 1
ATOM 631 C CA . HIS A 1 76 ? 3.032 4.454 13.134 1.00 88.81 76 HIS A CA 1
ATOM 632 C C . HIS A 1 76 ? 3.034 3.626 14.417 1.00 88.81 76 HIS A C 1
ATOM 634 O O . HIS A 1 76 ? 2.041 3.568 15.141 1.00 88.81 76 HIS A O 1
ATOM 640 N N . GLN A 1 77 ? 4.167 3.041 14.765 1.00 84.50 77 GLN A N 1
ATOM 641 C CA . GLN A 1 77 ? 4.279 2.271 15.995 1.00 84.50 77 GLN A CA 1
ATOM 642 C C . GLN A 1 77 ? 4.427 3.185 17.214 1.00 84.50 77 GLN A C 1
ATOM 644 O O . GLN A 1 77 ? 4.829 4.348 17.113 1.00 84.50 77 GLN A O 1
ATOM 649 N N . HIS A 1 78 ? 4.084 2.656 18.390 1.00 77.44 78 HIS A N 1
ATOM 650 C CA . HIS A 1 78 ? 4.186 3.420 19.624 1.00 77.44 78 HIS A CA 1
ATOM 651 C C . HIS A 1 78 ? 5.666 3.748 19.909 1.00 77.44 78 HIS A C 1
ATOM 653 O O . HIS A 1 78 ? 6.505 2.841 19.913 1.00 77.44 78 HIS A O 1
ATOM 659 N N . PRO A 1 79 ? 6.018 5.011 20.215 1.00 64.44 79 PRO A N 1
ATOM 660 C CA . PRO A 1 79 ? 7.408 5.460 20.350 1.00 64.44 79 PRO A CA 1
ATOM 661 C C . PRO A 1 79 ? 8.192 4.816 21.514 1.00 64.44 79 PRO A C 1
ATOM 663 O O . PRO A 1 79 ? 9.381 5.093 21.684 1.00 64.44 79 PRO A O 1
ATOM 666 N N . VAL A 1 80 ? 7.560 3.981 22.340 1.00 66.19 80 VAL A N 1
ATOM 667 C CA . VAL A 1 80 ? 8.182 3.329 23.512 1.00 66.19 80 VAL A CA 1
ATOM 668 C C . VAL A 1 80 ? 8.641 1.885 23.225 1.00 66.19 80 VAL A C 1
ATOM 670 O O . VAL A 1 80 ? 9.442 1.349 23.985 1.00 66.19 80 VAL A O 1
ATOM 673 N N . LEU A 1 81 ? 8.247 1.267 22.103 1.00 56.56 81 LEU A N 1
ATOM 674 C CA . LEU A 1 81 ? 8.756 -0.056 21.693 1.00 56.56 81 LEU A CA 1
ATOM 675 C C . LEU A 1 81 ? 10.173 0.110 21.052 1.00 56.56 81 LEU A C 1
ATOM 677 O O . LEU A 1 81 ? 10.319 0.943 20.160 1.00 56.56 81 LEU A O 1
ATOM 681 N N . PRO A 1 82 ? 11.259 -0.566 21.505 1.00 57.72 82 PRO A N 1
ATOM 682 C CA . PRO A 1 82 ? 12.494 0.141 21.910 1.00 57.72 82 PRO A CA 1
ATOM 683 C C . PRO A 1 82 ? 13.816 -0.176 21.146 1.00 57.72 82 PRO A C 1
ATOM 685 O O . PRO A 1 82 ? 13.909 -1.165 20.422 1.00 57.72 82 PRO A O 1
ATOM 688 N N . ARG A 1 83 ? 14.857 0.635 21.472 1.00 46.84 83 ARG A N 1
ATOM 689 C CA . ARG A 1 83 ? 16.346 0.542 21.296 1.00 46.84 83 ARG A CA 1
ATOM 690 C C . ARG A 1 83 ? 17.028 1.356 20.165 1.00 46.84 83 ARG A C 1
ATOM 692 O O . ARG A 1 83 ? 17.139 0.893 19.040 1.00 46.84 83 ARG A O 1
ATOM 699 N N . GLY A 1 84 ? 17.631 2.497 20.549 1.00 45.47 84 GLY A N 1
ATOM 700 C CA . GLY A 1 84 ? 18.862 3.048 19.940 1.00 45.47 84 GLY A CA 1
ATOM 701 C C . GLY A 1 84 ? 18.772 4.390 19.184 1.00 45.47 84 GLY A C 1
ATOM 702 O O . GLY A 1 84 ? 18.190 4.451 18.109 1.00 45.47 84 GLY A O 1
ATOM 703 N N . GLY A 1 85 ? 19.457 5.424 19.700 1.00 51.12 85 GLY A N 1
ATOM 704 C CA . GLY A 1 85 ? 20.136 6.461 18.896 1.00 51.12 85 GLY A CA 1
ATOM 705 C C . GLY A 1 85 ? 19.413 7.786 18.588 1.00 51.12 85 GLY A C 1
ATOM 706 O O . GLY A 1 85 ? 18.222 7.825 18.284 1.00 51.12 85 GLY A O 1
ATOM 707 N N . GLU A 1 86 ? 20.186 8.881 18.579 1.00 53.22 86 GLU A N 1
ATOM 708 C CA . GLU A 1 86 ? 19.800 10.249 18.172 1.00 53.22 86 GLU A CA 1
ATOM 709 C C . GLU A 1 86 ? 19.198 10.341 16.754 1.00 53.22 86 GLU A C 1
ATOM 711 O O . GLU A 1 86 ? 18.368 11.212 16.488 1.00 53.22 86 GLU A O 1
ATOM 716 N N . ALA A 1 87 ? 19.509 9.376 15.877 1.00 50.25 87 ALA A N 1
ATOM 717 C CA . ALA A 1 87 ? 18.908 9.213 14.547 1.00 50.25 87 ALA A CA 1
ATOM 718 C C . ALA A 1 87 ? 17.364 9.172 14.573 1.00 50.25 87 ALA A C 1
ATOM 720 O O . ALA A 1 87 ? 16.702 9.578 13.620 1.00 50.25 87 ALA A O 1
ATOM 721 N N . ARG A 1 88 ? 16.771 8.746 15.694 1.00 52.22 88 ARG A N 1
ATOM 722 C CA . ARG A 1 88 ? 15.321 8.648 15.894 1.00 52.22 88 ARG A CA 1
ATOM 723 C C . ARG A 1 88 ? 14.586 9.992 15.817 1.00 52.22 88 ARG A C 1
ATOM 725 O O . ARG A 1 88 ? 13.482 10.032 15.283 1.00 52.22 88 ARG A O 1
ATOM 732 N N . ARG A 1 89 ? 15.166 11.080 16.345 1.00 52.56 89 ARG A N 1
ATOM 733 C CA . ARG A 1 89 ? 14.546 12.423 16.280 1.00 52.56 89 ARG A CA 1
ATOM 734 C C . ARG A 1 89 ? 14.645 13.026 14.881 1.00 52.56 89 ARG A C 1
ATOM 736 O O . ARG A 1 89 ? 13.760 13.762 14.471 1.00 52.56 89 ARG A O 1
ATOM 743 N N . LEU A 1 90 ? 15.701 12.682 14.147 1.00 52.84 90 LEU A N 1
ATOM 744 C CA . LEU A 1 90 ? 15.932 13.191 12.797 1.00 52.84 90 LEU A CA 1
ATOM 745 C C . LEU A 1 90 ? 14.960 12.578 11.777 1.00 52.84 90 LEU A C 1
ATOM 747 O O . LEU A 1 90 ? 14.558 13.255 10.837 1.00 52.84 90 LEU A O 1
ATOM 751 N N . PHE A 1 91 ? 14.542 11.320 11.973 1.00 51.41 91 PHE A N 1
ATOM 752 C CA . PHE A 1 91 ? 13.778 10.574 10.966 1.00 51.41 91 PHE A CA 1
ATOM 753 C C . PHE A 1 91 ? 12.297 10.337 11.283 1.00 51.41 91 PHE A C 1
ATOM 755 O O . PHE A 1 91 ? 11.555 9.953 10.379 1.00 51.41 91 PHE A O 1
ATOM 762 N N . SER A 1 92 ? 11.814 10.634 12.496 1.00 53.44 92 SER A N 1
ATOM 763 C CA . SER A 1 92 ? 10.369 10.586 12.797 1.00 53.44 92 SER A CA 1
ATOM 764 C C . SER A 1 92 ? 9.550 11.534 11.914 1.00 53.44 92 SER A C 1
ATOM 766 O O . SER A 1 92 ? 8.393 11.257 11.606 1.00 53.44 92 SER A O 1
ATOM 768 N N . HIS A 1 93 ? 10.167 12.626 11.456 1.00 56.62 93 HIS A N 1
ATOM 769 C CA . HIS A 1 93 ? 9.565 13.570 10.518 1.00 56.62 93 HIS A CA 1
ATOM 770 C C . HIS A 1 93 ? 9.559 13.068 9.062 1.00 56.62 93 HIS A C 1
ATOM 772 O O . HIS A 1 93 ? 8.857 13.653 8.249 1.00 56.62 93 HIS A O 1
ATOM 778 N N . LEU A 1 94 ? 10.285 11.986 8.724 1.00 57.84 94 LEU A N 1
ATOM 779 C CA . LEU A 1 94 ? 10.399 11.460 7.352 1.00 57.84 94 LEU A CA 1
ATOM 780 C C . LEU A 1 94 ? 9.349 10.407 6.968 1.00 57.84 94 LEU A C 1
ATOM 782 O O . LEU A 1 94 ? 9.166 10.147 5.779 1.00 57.84 94 LEU A O 1
ATOM 786 N N . ALA A 1 95 ? 8.634 9.815 7.929 1.00 60.19 95 ALA A N 1
ATOM 787 C CA . ALA A 1 95 ? 7.585 8.837 7.621 1.00 60.19 95 ALA A CA 1
ATOM 788 C C . ALA A 1 95 ? 6.440 9.461 6.797 1.00 60.19 95 ALA A C 1
ATOM 790 O O . ALA A 1 95 ? 5.961 8.860 5.837 1.00 60.19 95 ALA A O 1
ATOM 791 N N . GLN A 1 96 ? 6.065 10.708 7.114 1.00 70.00 96 GLN A N 1
ATOM 792 C CA . GLN A 1 96 ? 5.047 11.441 6.355 1.00 70.00 96 GLN A CA 1
ATOM 793 C C . GLN A 1 96 ? 5.506 11.756 4.913 1.00 70.00 96 GLN A C 1
ATOM 795 O O . GLN A 1 96 ? 4.786 11.377 3.990 1.00 70.00 96 GLN A O 1
ATOM 800 N N . PRO A 1 97 ? 6.720 12.305 4.687 1.00 75.31 97 PRO A N 1
ATOM 801 C CA . PRO A 1 97 ? 7.291 12.453 3.350 1.00 75.31 97 PRO A CA 1
ATOM 802 C C . PRO A 1 97 ? 7.327 11.170 2.517 1.00 75.31 97 PRO A C 1
ATOM 804 O O . PRO A 1 97 ? 7.154 11.229 1.304 1.00 75.31 97 PRO A O 1
ATOM 807 N N . ALA A 1 98 ? 7.545 10.000 3.131 1.00 80.00 98 ALA A N 1
ATOM 808 C CA . ALA A 1 98 ? 7.564 8.739 2.390 1.00 80.00 98 ALA A CA 1
ATOM 809 C C . ALA A 1 98 ? 6.171 8.342 1.872 1.00 80.00 98 ALA A C 1
ATOM 811 O O . ALA A 1 98 ? 6.056 7.868 0.744 1.00 80.00 98 ALA A O 1
ATOM 812 N N . PHE A 1 99 ? 5.126 8.543 2.679 1.00 88.75 99 PHE A N 1
ATOM 813 C CA . PHE A 1 99 ? 3.740 8.338 2.260 1.00 88.75 99 PHE A CA 1
ATOM 814 C C . PHE A 1 99 ? 3.326 9.344 1.178 1.00 88.75 99 PHE A C 1
ATOM 816 O O . PHE A 1 99 ? 2.852 8.946 0.116 1.00 88.75 99 PHE A O 1
ATOM 823 N N . GLU A 1 100 ? 3.566 10.635 1.413 1.00 90.25 100 GLU A N 1
ATOM 824 C CA . GLU A 1 100 ? 3.227 11.707 0.469 1.00 90.25 100 GLU A CA 1
ATOM 825 C C . GLU A 1 100 ? 3.967 11.546 -0.859 1.00 90.25 100 GLU A C 1
ATOM 827 O O . GLU A 1 100 ? 3.362 11.671 -1.921 1.00 90.25 100 GLU A O 1
ATOM 832 N N . GLY A 1 101 ? 5.251 11.184 -0.815 1.00 89.88 101 GLY A N 1
ATOM 833 C CA . GLY A 1 101 ? 6.038 10.896 -2.009 1.00 89.88 101 GLY A CA 1
ATOM 834 C C . GLY A 1 101 ? 5.507 9.698 -2.801 1.00 89.88 101 GLY A C 1
ATOM 835 O O . GLY A 1 101 ? 5.544 9.717 -4.031 1.00 89.88 101 GLY A O 1
ATOM 836 N N . GLU A 1 102 ? 4.975 8.670 -2.131 1.00 93.62 102 GLU A N 1
ATOM 837 C CA . GLU A 1 102 ? 4.349 7.530 -2.812 1.00 93.62 102 GLU A CA 1
ATOM 838 C C . GLU A 1 102 ? 3.019 7.924 -3.466 1.00 93.62 102 GLU A C 1
ATOM 840 O O . GLU A 1 102 ? 2.793 7.582 -4.627 1.00 93.62 102 GLU A O 1
ATOM 845 N N . VAL A 1 103 ? 2.185 8.716 -2.785 1.00 94.25 103 VAL A N 1
ATOM 846 C CA . VAL A 1 103 ? 0.957 9.281 -3.372 1.00 94.25 103 VAL A CA 1
ATOM 847 C C . VAL A 1 103 ? 1.287 10.147 -4.589 1.00 94.25 103 VAL A C 1
ATOM 849 O O . VAL A 1 103 ? 0.718 9.935 -5.656 1.00 94.25 103 VAL A O 1
ATOM 852 N N . GLN A 1 104 ? 2.252 11.064 -4.477 1.00 93.62 104 GLN A N 1
ATOM 853 C CA . GLN A 1 104 ? 2.681 11.928 -5.582 1.00 93.62 104 GLN A CA 1
ATOM 854 C C . GLN A 1 104 ? 3.216 11.129 -6.776 1.00 93.62 104 GLN A C 1
ATOM 856 O O . GLN A 1 104 ? 2.920 11.463 -7.921 1.00 93.62 104 GLN A O 1
ATOM 861 N N . ALA A 1 105 ? 3.982 10.061 -6.538 1.00 91.44 105 ALA A N 1
ATOM 862 C CA . ALA A 1 105 ? 4.481 9.206 -7.613 1.00 91.44 105 ALA A CA 1
ATOM 863 C C . ALA A 1 105 ? 3.348 8.464 -8.343 1.00 91.44 105 ALA A C 1
ATOM 865 O O . ALA A 1 105 ? 3.380 8.343 -9.571 1.00 91.44 105 ALA A O 1
ATOM 866 N N . LEU A 1 106 ? 2.343 7.981 -7.607 1.00 94.62 106 LEU A N 1
ATOM 867 C CA . LEU A 1 106 ? 1.175 7.321 -8.194 1.00 94.62 106 LEU A CA 1
ATOM 868 C C . LEU A 1 106 ? 0.265 8.312 -8.938 1.00 94.62 106 LEU A C 1
ATOM 870 O O . LEU A 1 106 ? -0.281 7.974 -9.984 1.00 94.62 106 LEU A O 1
ATOM 874 N N . GLU A 1 107 ? 0.129 9.539 -8.435 1.00 94.12 107 GLU A N 1
ATOM 875 C CA . GLU A 1 107 ? -0.568 10.636 -9.118 1.00 94.12 107 GLU A CA 1
ATOM 876 C C . GLU A 1 107 ? 0.130 11.012 -10.431 1.00 94.12 107 GLU A C 1
ATOM 878 O O . GLU A 1 107 ? -0.508 11.071 -11.480 1.00 94.12 107 GLU A O 1
ATOM 883 N N . ALA A 1 108 ? 1.454 11.190 -10.404 1.00 90.44 108 ALA A N 1
ATOM 884 C CA . ALA A 1 108 ? 2.233 11.550 -11.586 1.00 90.44 108 ALA A CA 1
ATOM 885 C C . ALA A 1 108 ? 2.159 10.483 -12.690 1.00 90.44 108 ALA A C 1
ATOM 887 O O . ALA A 1 108 ? 2.192 10.811 -13.870 1.00 90.44 108 ALA A O 1
ATOM 888 N N . THR A 1 109 ? 2.032 9.206 -12.322 1.00 91.19 109 THR A N 1
ATOM 889 C CA . THR A 1 109 ? 1.960 8.079 -13.271 1.00 91.19 109 THR A CA 1
ATOM 890 C C . THR A 1 109 ? 0.529 7.674 -13.640 1.00 91.19 109 THR A C 1
ATOM 892 O O . THR A 1 109 ? 0.312 6.642 -14.288 1.00 91.19 109 THR A O 1
ATOM 895 N N . ARG A 1 110 ? -0.469 8.488 -13.269 1.00 91.25 110 ARG A N 1
ATOM 896 C CA . ARG A 1 110 ? -1.871 8.231 -13.602 1.00 91.25 110 ARG A CA 1
ATOM 897 C C . ARG A 1 110 ? -2.066 8.165 -15.121 1.00 91.25 110 ARG A C 1
ATOM 899 O O . ARG A 1 110 ? -1.614 9.024 -15.867 1.00 91.25 110 ARG A O 1
ATOM 906 N N . GLY A 1 111 ? -2.773 7.134 -15.576 1.00 88.50 111 GLY A N 1
ATOM 907 C CA . GLY A 1 111 ? -3.045 6.872 -16.991 1.00 88.50 111 GLY A CA 1
ATOM 908 C C . GLY A 1 111 ? -1.901 6.192 -17.749 1.00 88.50 111 GLY A C 1
ATOM 909 O O . GLY A 1 111 ? -2.107 5.777 -18.888 1.00 88.50 111 GLY A O 1
ATOM 910 N N . LEU A 1 112 ? -0.720 6.021 -17.141 1.00 89.62 112 LEU A N 1
ATOM 911 C CA . LEU A 1 112 ? 0.400 5.329 -17.776 1.00 89.62 112 LEU A CA 1
ATOM 912 C C . LEU A 1 112 ? 0.291 3.810 -17.608 1.00 89.62 112 LEU A C 1
ATOM 914 O O . LEU A 1 112 ? 0.226 3.274 -16.499 1.00 89.62 112 LEU A O 1
ATOM 918 N N . ASN A 1 113 ? 0.327 3.097 -18.732 1.00 87.75 113 ASN A N 1
ATOM 919 C CA . ASN A 1 113 ? 0.287 1.638 -18.745 1.00 87.75 113 ASN A CA 1
ATOM 920 C C . ASN A 1 113 ? 1.527 1.035 -18.072 1.00 87.75 113 ASN A C 1
ATOM 922 O O . ASN A 1 113 ? 2.657 1.436 -18.340 1.00 87.75 113 ASN A O 1
ATOM 926 N N . GLY A 1 114 ? 1.316 0.005 -17.250 1.00 86.94 114 GLY A N 1
ATOM 927 C CA . GLY A 1 114 ? 2.387 -0.679 -16.518 1.00 86.94 114 GLY A CA 1
ATOM 928 C C . GLY A 1 114 ? 2.702 -0.088 -15.141 1.00 86.94 114 GLY A C 1
ATOM 929 O O . GLY A 1 114 ? 3.528 -0.659 -14.434 1.00 86.94 114 GLY A O 1
ATOM 930 N N . PHE A 1 115 ? 2.021 0.988 -14.733 1.00 92.00 115 PHE A N 1
ATOM 931 C CA . PHE A 1 115 ? 2.095 1.543 -13.380 1.00 92.00 115 PHE A CA 1
ATOM 932 C C . PHE A 1 115 ? 0.822 1.246 -12.579 1.00 92.00 115 PHE A C 1
ATOM 934 O O . PHE A 1 115 ? -0.275 1.267 -13.152 1.00 92.00 115 PHE A O 1
ATOM 941 N N . PRO A 1 116 ? 0.926 0.999 -11.259 1.00 93.50 116 PRO A N 1
ATOM 942 C CA . PRO A 1 116 ? -0.246 0.950 -10.396 1.00 93.50 116 PRO A CA 1
ATOM 943 C C . PRO A 1 116 ? -0.970 2.299 -10.422 1.00 93.50 116 PRO A C 1
ATOM 945 O O . PRO A 1 116 ? -0.351 3.349 -10.292 1.00 93.50 116 PRO A O 1
ATOM 948 N N . GLN A 1 117 ? -2.290 2.270 -10.571 1.00 94.62 117 GLN A N 1
ATOM 949 C CA . GLN A 1 117 ? -3.127 3.460 -10.615 1.00 94.62 117 GLN A CA 1
ATOM 950 C C . GLN A 1 117 ? -3.690 3.738 -9.228 1.00 94.62 117 GLN A C 1
ATOM 952 O O . GLN A 1 117 ? -4.362 2.877 -8.649 1.00 94.62 117 GLN A O 1
ATOM 957 N N . LEU A 1 118 ? -3.443 4.940 -8.709 1.00 95.81 118 LEU A N 1
ATOM 958 C CA . LEU A 1 118 ? -4.022 5.389 -7.447 1.00 95.81 118 LEU A CA 1
ATOM 959 C C . LEU A 1 118 ? -5.550 5.392 -7.537 1.00 95.81 118 LEU A C 1
ATOM 961 O O . LEU A 1 118 ? -6.124 5.984 -8.453 1.00 95.81 118 LEU A O 1
ATOM 965 N N . ARG A 1 119 ? -6.202 4.737 -6.575 1.00 94.94 119 ARG A N 1
ATOM 966 C CA . ARG A 1 119 ? -7.659 4.751 -6.415 1.00 94.94 119 ARG A CA 1
ATOM 967 C C . ARG A 1 119 ? -8.071 5.751 -5.355 1.00 94.94 119 ARG A C 1
ATOM 969 O O . ARG A 1 119 ? -8.846 6.638 -5.669 1.00 94.94 119 ARG A O 1
ATOM 976 N N . ASN A 1 120 ? -7.526 5.613 -4.149 1.00 96.00 120 ASN A N 1
ATOM 977 C CA . ASN A 1 120 ? -7.735 6.516 -3.021 1.00 96.00 120 ASN A CA 1
ATOM 978 C C . ASN A 1 120 ? -6.510 6.491 -2.105 1.00 96.00 120 ASN A C 1
ATOM 980 O O . ASN A 1 120 ? -5.709 5.556 -2.144 1.00 96.00 120 ASN A O 1
ATOM 984 N N . TRP A 1 121 ? -6.414 7.474 -1.221 1.00 97.25 121 TRP A N 1
ATOM 985 C CA . TRP A 1 121 ? -5.495 7.467 -0.091 1.00 97.25 121 TRP A CA 1
ATOM 986 C C . TRP A 1 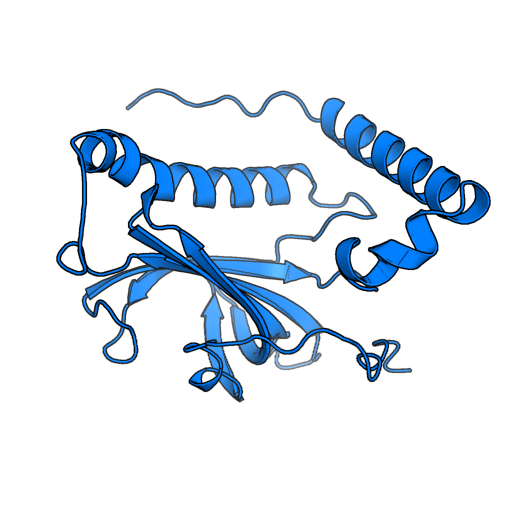121 ? -6.147 8.160 1.103 1.00 97.25 121 TRP A C 1
ATOM 988 O O . TRP A 1 121 ? -7.119 8.898 0.942 1.00 97.25 121 TRP A O 1
ATOM 998 N N . GLU A 1 122 ? -5.624 7.909 2.297 1.00 95.38 122 GLU A N 1
ATOM 999 C CA . GLU A 1 122 ? -6.107 8.537 3.523 1.00 95.38 122 GLU A CA 1
ATOM 1000 C C . GLU A 1 122 ? -5.004 8.610 4.578 1.00 95.38 122 GLU A C 1
ATOM 1002 O O . GLU A 1 122 ? -4.189 7.695 4.703 1.00 95.38 122 GLU A O 1
ATOM 1007 N N . SER A 1 123 ? -5.015 9.684 5.364 1.00 93.31 123 SER A N 1
ATOM 1008 C CA . SER A 1 123 ? -4.307 9.778 6.639 1.00 93.31 123 SER A CA 1
ATOM 1009 C C . SER A 1 123 ? -5.339 9.774 7.757 1.00 93.31 123 SER A C 1
ATOM 1011 O O . SER A 1 123 ? -6.177 10.668 7.830 1.00 93.31 123 SER A O 1
ATOM 1013 N N . THR A 1 124 ? -5.278 8.772 8.623 1.00 92.62 124 THR A N 1
ATOM 1014 C CA . THR A 1 124 ? -6.269 8.526 9.670 1.00 92.62 124 THR A CA 1
ATOM 1015 C C . THR A 1 124 ? -5.605 8.193 11.007 1.00 92.62 124 THR A C 1
ATOM 1017 O O . THR A 1 124 ? -4.375 8.188 11.147 1.00 92.62 124 THR A O 1
ATOM 1020 N N . VAL A 1 125 ? -6.431 7.943 12.017 1.00 90.81 125 VAL A N 1
ATOM 1021 C CA . VAL A 1 125 ? -6.009 7.584 13.369 1.00 90.81 125 VAL A CA 1
ATOM 1022 C C . VAL A 1 125 ? -6.223 6.091 13.592 1.00 90.81 125 VAL A C 1
ATOM 1024 O O . VAL A 1 125 ? -7.231 5.513 13.197 1.00 90.81 125 VAL A O 1
ATOM 1027 N N . GLN A 1 126 ? -5.257 5.459 14.244 1.00 92.88 126 GLN A N 1
ATOM 1028 C CA . GLN A 1 126 ? -5.323 4.065 14.644 1.00 92.88 126 GLN A CA 1
ATOM 1029 C C . GLN A 1 126 ? -6.423 3.853 15.679 1.00 92.88 126 GLN A C 1
ATOM 1031 O O . GLN A 1 126 ? -6.434 4.482 16.742 1.00 92.88 126 GLN A O 1
ATOM 1036 N N . SER A 1 127 ? -7.316 2.917 15.379 1.00 90.19 127 SER A N 1
ATOM 1037 C CA . SER A 1 127 ? -8.288 2.388 16.328 1.00 90.19 127 SER A CA 1
ATOM 1038 C C . SER A 1 127 ? -7.606 1.485 17.369 1.00 90.19 127 SER A C 1
ATOM 1040 O O . SER A 1 127 ? -6.403 1.210 17.319 1.00 90.19 127 SER A O 1
ATOM 1042 N N . THR A 1 128 ? -8.388 0.998 18.332 1.00 89.56 128 THR A N 1
ATOM 1043 C CA . THR A 1 128 ? -7.917 0.130 19.426 1.00 89.56 128 THR A CA 1
ATOM 1044 C C . THR A 1 128 ? -7.392 -1.226 18.966 1.00 89.56 128 THR A C 1
ATOM 1046 O O . THR A 1 128 ? -6.757 -1.933 19.743 1.00 89.56 128 THR A O 1
ATOM 1049 N N . GLU A 1 129 ? -7.635 -1.602 17.714 1.00 87.00 129 GLU A N 1
ATOM 1050 C CA . GLU A 1 129 ? -7.149 -2.861 17.168 1.00 87.00 129 GLU A CA 1
ATOM 1051 C C . GLU A 1 129 ? -5.677 -2.817 16.765 1.00 87.00 129 GLU A C 1
ATOM 1053 O O . GLU A 1 129 ? -5.125 -3.878 16.503 1.00 87.00 129 GLU A O 1
ATOM 1058 N N . PHE A 1 130 ? -5.034 -1.650 16.699 1.00 89.31 130 PHE A N 1
ATOM 1059 C CA . PHE A 1 130 ? -3.626 -1.519 16.317 1.00 89.31 130 PHE A CA 1
ATOM 1060 C C . PHE A 1 130 ? -2.690 -1.394 17.527 1.00 89.31 130 PHE A C 1
ATOM 1062 O O . PHE A 1 130 ? -3.114 -1.191 18.659 1.00 89.31 130 PHE A O 1
ATOM 1069 N N . GLU A 1 131 ? -1.383 -1.513 17.275 1.00 83.75 131 GLU A N 1
ATOM 1070 C CA . GLU A 1 131 ? -0.333 -1.480 18.308 1.00 83.75 131 GLU A CA 1
ATOM 1071 C C . GLU A 1 131 ? -0.181 -0.104 18.986 1.00 83.75 131 GLU A C 1
ATOM 1073 O O . GLU A 1 131 ? 0.451 -0.004 20.037 1.00 83.75 131 GLU A O 1
ATOM 1078 N N . ASN A 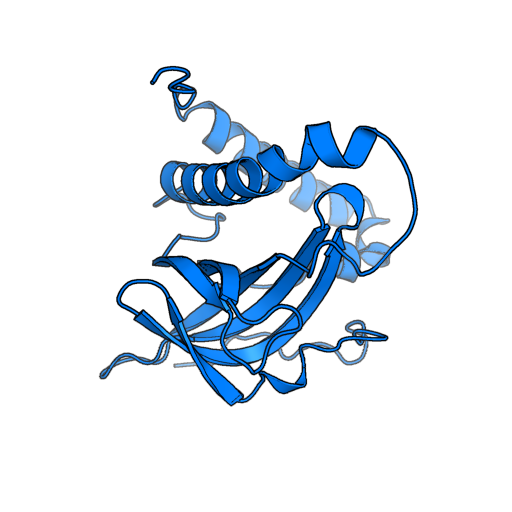1 132 ? -0.721 0.962 18.389 1.00 88.12 132 ASN A N 1
ATOM 1079 C CA . ASN A 1 132 ? -0.623 2.326 18.898 1.00 88.12 132 ASN A CA 1
ATOM 1080 C C . ASN A 1 132 ? -1.960 3.074 18.734 1.00 88.12 132 ASN A C 1
ATOM 1082 O O . ASN A 1 132 ? -2.061 3.944 17.865 1.00 88.12 132 ASN A O 1
ATOM 1086 N N . PRO A 1 133 ? -2.998 2.742 19.526 1.00 88.50 133 PRO A N 1
ATOM 1087 C CA . PRO A 1 133 ? -4.290 3.422 19.452 1.00 88.50 133 PRO A CA 1
ATOM 1088 C C . PRO A 1 133 ? -4.141 4.935 19.649 1.00 88.50 133 PRO A C 1
ATOM 1090 O O . PRO A 1 133 ? -3.399 5.382 20.523 1.00 88.50 133 PRO A O 1
ATOM 1093 N N . GLY A 1 134 ? -4.819 5.735 18.825 1.00 86.38 134 GLY A N 1
ATOM 1094 C CA . GLY A 1 134 ? -4.632 7.192 18.789 1.00 86.38 134 GLY A CA 1
ATOM 1095 C C . GLY A 1 134 ? -3.401 7.655 17.993 1.00 86.38 134 GLY A C 1
ATOM 1096 O O . GLY A 1 134 ? -3.263 8.843 17.706 1.00 86.38 134 GLY A O 1
ATOM 1097 N N . GLY A 1 135 ? -2.519 6.736 17.594 1.00 87.56 135 GLY A N 1
ATOM 1098 C CA . GLY A 1 135 ? -1.408 6.992 16.682 1.00 87.56 135 GLY A CA 1
ATOM 1099 C C . GLY A 1 135 ? -1.863 7.183 15.235 1.00 87.56 135 GLY A C 1
ATOM 1100 O O . GLY A 1 135 ? -3.005 6.919 14.879 1.00 87.56 135 GLY A O 1
ATOM 1101 N N . ARG A 1 136 ? -0.957 7.624 14.359 1.00 90.06 136 ARG A N 1
ATOM 1102 C CA . ARG A 1 136 ? -1.269 7.859 12.940 1.00 90.06 136 ARG A CA 1
ATOM 1103 C C . ARG A 1 136 ? -1.227 6.574 12.114 1.00 90.06 136 ARG A C 1
ATOM 1105 O O . ARG A 1 136 ? -0.367 5.721 12.329 1.00 90.06 136 ARG A O 1
ATOM 1112 N N . MET A 1 137 ? -2.101 6.462 11.127 1.00 93.25 137 MET A N 1
ATOM 1113 C CA . MET A 1 137 ? -2.054 5.432 10.095 1.00 93.25 137 MET A CA 1
ATOM 1114 C C . MET A 1 137 ? -2.335 6.069 8.740 1.00 93.25 137 MET A C 1
ATOM 1116 O O . MET A 1 137 ? -3.309 6.798 8.603 1.00 93.25 137 MET A O 1
ATOM 1120 N N . ASN A 1 138 ? -1.507 5.784 7.739 1.00 95.50 138 ASN A N 1
ATOM 1121 C CA . ASN A 1 138 ? -1.774 6.194 6.366 1.00 95.50 138 ASN A CA 1
ATOM 1122 C C . ASN A 1 138 ? -2.092 4.971 5.501 1.00 95.50 138 ASN A C 1
ATOM 1124 O O . ASN A 1 138 ? -1.528 3.890 5.696 1.00 95.50 138 ASN A O 1
ATOM 1128 N N . LEU A 1 139 ? -2.999 5.149 4.549 1.00 97.12 139 LEU A N 1
ATOM 1129 C CA . LEU A 1 139 ? -3.536 4.104 3.689 1.00 97.12 139 LEU A CA 1
ATOM 1130 C C . LEU A 1 139 ? -3.456 4.553 2.231 1.00 97.12 139 LEU A C 1
ATOM 1132 O O . LEU A 1 139 ? -3.770 5.699 1.914 1.00 97.12 139 LEU A O 1
ATOM 1136 N N . ILE A 1 140 ? -3.069 3.646 1.337 1.00 98.31 140 ILE A N 1
ATOM 1137 C CA . ILE A 1 140 ? -3.123 3.850 -0.116 1.00 98.31 140 ILE A CA 1
ATOM 1138 C C . ILE A 1 140 ? -3.846 2.665 -0.741 1.00 98.31 140 ILE A C 1
ATOM 1140 O O . ILE A 1 140 ? -3.420 1.527 -0.566 1.00 98.31 140 ILE A O 1
ATOM 1144 N N . ALA A 1 141 ? -4.898 2.927 -1.509 1.00 97.69 141 ALA A N 1
ATOM 1145 C CA . ALA A 1 141 ? -5.550 1.946 -2.364 1.00 97.69 141 ALA A CA 1
ATOM 1146 C C . ALA A 1 141 ? -5.137 2.190 -3.821 1.00 97.69 141 ALA A C 1
ATOM 1148 O O . ALA A 1 141 ? -5.279 3.300 -4.339 1.00 97.69 141 ALA A O 1
ATOM 1149 N N . MET A 1 142 ? -4.647 1.159 -4.504 1.00 97.12 142 MET A N 1
ATOM 1150 C CA . MET A 1 142 ? -4.176 1.242 -5.890 1.00 97.12 142 MET A CA 1
ATOM 1151 C C . MET A 1 142 ? -4.565 -0.003 -6.690 1.00 97.12 142 MET A C 1
ATOM 1153 O O . MET A 1 142 ? -4.873 -1.046 -6.120 1.00 97.12 142 MET A O 1
ATOM 1157 N N . THR A 1 143 ? -4.568 0.069 -8.020 1.00 94.31 143 THR A N 1
ATOM 1158 C CA . THR A 1 143 ? -4.824 -1.124 -8.844 1.00 94.31 143 THR A CA 1
ATOM 1159 C C . THR A 1 143 ? -3.769 -2.190 -8.607 1.00 94.31 143 THR A C 1
ATOM 1161 O O . THR A 1 143 ? -2.573 -1.894 -8.586 1.00 94.31 143 THR A O 1
ATOM 1164 N N . ARG A 1 144 ? -4.205 -3.445 -8.538 1.00 92.12 144 ARG A N 1
ATOM 1165 C CA . ARG A 1 144 ? -3.299 -4.585 -8.572 1.00 92.12 144 ARG A CA 1
ATOM 1166 C C . ARG A 1 144 ? -2.728 -4.744 -9.981 1.00 92.12 144 ARG A C 1
ATOM 1168 O O . ARG A 1 144 ? -3.483 -4.798 -10.948 1.00 92.12 144 ARG A O 1
ATOM 1175 N N . LEU A 1 145 ? -1.403 -4.801 -10.091 1.00 89.88 145 LEU A N 1
ATOM 1176 C CA . LEU A 1 145 ? -0.747 -5.209 -11.332 1.00 89.88 145 LEU A CA 1
ATOM 1177 C C . LEU A 1 145 ? -0.720 -6.742 -11.421 1.00 89.88 145 LEU A C 1
ATOM 1179 O O . LEU A 1 145 ? -0.612 -7.401 -10.385 1.00 89.88 145 LEU A O 1
ATOM 1183 N N . PRO A 1 146 ? -0.818 -7.321 -12.629 1.00 85.12 146 PRO A N 1
ATOM 1184 C CA . PRO A 1 146 ? -0.723 -8.764 -12.802 1.00 85.12 146 PRO A CA 1
ATOM 1185 C C . PRO A 1 146 ? 0.692 -9.274 -12.497 1.00 85.12 146 PRO A C 1
ATOM 1187 O O . PRO A 1 146 ? 1.682 -8.571 -12.703 1.00 85.12 146 PRO A O 1
ATOM 1190 N N . GLY A 1 147 ? 0.776 -10.534 -12.072 1.00 84.69 147 GLY A N 1
ATOM 1191 C CA . GLY A 1 147 ? 2.036 -11.219 -11.788 1.00 84.69 147 GLY A CA 1
ATOM 1192 C C . GLY A 1 147 ? 2.496 -11.099 -10.335 1.00 84.69 147 GLY A C 1
ATOM 1193 O O . GLY A 1 147 ? 1.717 -10.798 -9.433 1.00 84.69 147 GLY A O 1
ATOM 1194 N N . PHE A 1 148 ? 3.782 -11.375 -10.124 1.00 82.38 148 PHE A N 1
ATOM 1195 C CA . PHE A 1 148 ? 4.414 -11.503 -8.812 1.00 82.38 148 PHE A CA 1
ATOM 1196 C C . PHE A 1 148 ? 5.636 -10.589 -8.706 1.00 82.38 148 PHE A C 1
ATOM 1198 O O . PHE A 1 148 ? 6.176 -10.135 -9.718 1.00 82.38 148 PHE A O 1
ATOM 1205 N N . SER A 1 149 ? 6.095 -10.339 -7.477 1.00 81.94 149 SER A N 1
ATOM 1206 C CA . SER A 1 149 ? 7.355 -9.626 -7.232 1.00 81.94 149 SER A CA 1
ATOM 1207 C C . SER A 1 149 ? 8.514 -10.273 -8.000 1.00 81.94 149 SER A C 1
ATOM 1209 O O . SER A 1 149 ? 8.603 -11.494 -8.078 1.00 81.94 149 SER A O 1
ATOM 1211 N N . LEU A 1 150 ? 9.466 -9.472 -8.494 1.00 82.94 150 LEU A N 1
ATOM 1212 C CA . LEU A 1 150 ? 10.672 -9.986 -9.164 1.00 82.94 150 LEU A CA 1
ATOM 1213 C C . LEU A 1 150 ? 11.471 -10.968 -8.296 1.00 82.94 150 LEU A C 1
ATOM 1215 O O . LEU A 1 150 ? 12.142 -11.844 -8.835 1.00 82.94 150 LEU A O 1
ATOM 1219 N N . SER A 1 151 ? 11.383 -10.843 -6.967 1.00 80.81 151 SER A N 1
ATOM 1220 C CA . SER A 1 151 ? 12.011 -11.777 -6.027 1.00 80.81 151 SER A CA 1
ATOM 1221 C C . SER A 1 151 ? 11.512 -13.212 -6.187 1.00 80.81 151 SER A C 1
ATOM 1223 O O . SER A 1 151 ? 12.283 -14.137 -5.955 1.00 80.81 151 SER A O 1
ATOM 1225 N N . PHE A 1 152 ? 10.259 -13.401 -6.610 1.00 81.81 152 PHE A N 1
ATOM 1226 C CA . PHE A 1 152 ? 9.698 -14.720 -6.898 1.00 81.81 152 PHE A CA 1
ATOM 1227 C C . PHE A 1 152 ? 10.445 -15.397 -8.057 1.00 81.81 152 PHE A C 1
ATOM 1229 O O . PHE A 1 152 ? 10.815 -16.561 -7.982 1.00 81.81 152 PHE A O 1
ATOM 1236 N N . TYR A 1 153 ? 10.797 -14.626 -9.086 1.00 82.12 153 TYR A N 1
ATOM 1237 C CA . TYR A 1 153 ? 11.500 -15.119 -10.270 1.00 82.12 153 TYR A CA 1
ATOM 1238 C C . TYR A 1 153 ? 13.027 -15.169 -10.103 1.00 82.12 153 TYR A C 1
ATOM 1240 O O . TYR A 1 153 ? 13.748 -15.286 -11.091 1.00 82.12 153 TYR A O 1
ATOM 1248 N N . ALA A 1 154 ? 13.572 -15.053 -8.887 1.00 81.25 154 ALA A N 1
ATOM 1249 C CA . ALA A 1 154 ? 15.015 -14.875 -8.681 1.00 81.25 154 ALA A CA 1
ATOM 1250 C C . ALA A 1 154 ? 15.882 -15.984 -9.313 1.00 81.25 154 ALA A C 1
ATOM 1252 O O . ALA A 1 154 ? 16.991 -15.704 -9.773 1.00 81.25 154 ALA A O 1
ATOM 1253 N N . ASN A 1 155 ? 15.385 -17.224 -9.366 1.00 80.31 155 ASN A N 1
ATOM 1254 C CA . ASN A 1 155 ? 16.079 -18.331 -10.028 1.00 80.31 155 ASN A CA 1
ATOM 1255 C C . ASN A 1 155 ? 15.976 -18.243 -11.558 1.00 80.31 155 ASN A C 1
ATOM 1257 O O . ASN A 1 155 ? 16.995 -18.357 -12.237 1.00 80.31 155 ASN A O 1
ATOM 1261 N N . ASP A 1 156 ? 14.789 -17.945 -12.089 1.00 79.06 156 ASP A N 1
ATOM 1262 C CA . ASP A 1 156 ? 14.548 -17.777 -13.528 1.00 79.06 156 ASP A CA 1
ATOM 1263 C C . ASP A 1 156 ? 15.320 -16.592 -14.121 1.00 79.06 156 ASP A C 1
ATOM 1265 O O . ASP A 1 156 ? 15.814 -16.643 -15.247 1.00 79.06 156 ASP A O 1
ATOM 1269 N N . LEU A 1 157 ? 15.467 -15.512 -13.352 1.00 82.44 157 LEU A N 1
ATOM 1270 C CA . LEU A 1 157 ? 16.166 -14.297 -13.770 1.00 82.44 157 LEU A CA 1
ATOM 1271 C C . LEU A 1 157 ? 17.684 -14.479 -13.903 1.00 82.44 157 LEU A C 1
ATOM 1273 O O . LEU A 1 157 ? 18.354 -13.582 -14.423 1.00 82.44 157 LEU A O 1
ATOM 1277 N N . ARG A 1 158 ? 18.241 -15.621 -13.476 1.00 83.75 158 ARG A N 1
ATOM 1278 C CA . ARG A 1 158 ? 19.651 -15.960 -13.728 1.00 83.75 158 ARG A CA 1
ATOM 1279 C C . ARG A 1 158 ? 19.915 -16.204 -15.212 1.00 83.75 158 ARG A C 1
ATOM 1281 O O . ARG A 1 158 ? 21.026 -15.958 -15.674 1.00 83.75 158 ARG A O 1
ATOM 1288 N N . GLU A 1 159 ? 18.903 -16.629 -15.968 1.00 87.56 159 GLU A N 1
ATOM 1289 C CA . GLU A 1 159 ? 19.012 -16.825 -17.411 1.00 87.56 159 GLU A CA 1
ATOM 1290 C C . GLU A 1 159 ? 18.954 -15.474 -18.155 1.00 87.56 159 GLU A C 1
ATOM 1292 O O . GLU A 1 159 ? 17.979 -14.720 -18.034 1.00 87.56 159 GLU A O 1
ATOM 1297 N N . PRO A 1 160 ? 19.964 -15.134 -18.982 1.00 84.62 160 PRO A N 1
ATOM 1298 C CA . PRO A 1 160 ? 19.964 -13.881 -19.736 1.00 84.62 160 PRO A CA 1
ATOM 1299 C C . PRO A 1 160 ? 18.781 -13.734 -20.702 1.00 84.62 160 PRO A C 1
ATOM 1301 O O . PRO A 1 160 ? 18.309 -12.621 -20.920 1.00 84.62 160 PRO A O 1
ATOM 1304 N N . SER A 1 161 ? 18.293 -14.836 -21.277 1.00 87.69 161 SER A N 1
ATOM 1305 C CA . SER A 1 161 ? 17.125 -14.858 -22.170 1.00 87.69 161 SER A CA 1
ATOM 1306 C C . SER A 1 161 ? 15.842 -14.406 -21.468 1.00 87.69 161 SER A C 1
ATOM 1308 O O . SER A 1 161 ? 15.023 -13.732 -22.086 1.00 87.69 161 SER A O 1
ATOM 1310 N N . ARG A 1 162 ? 15.696 -14.714 -20.172 1.00 85.19 162 ARG A N 1
ATOM 1311 C CA . ARG A 1 162 ? 14.535 -14.336 -19.352 1.00 85.19 162 ARG A CA 1
ATOM 1312 C C . ARG A 1 162 ? 14.681 -12.953 -18.721 1.00 85.19 162 ARG A C 1
ATOM 1314 O O . ARG A 1 162 ? 13.711 -12.205 -18.641 1.00 85.19 162 ARG A O 1
ATOM 1321 N N . SER A 1 163 ? 15.892 -12.570 -18.310 1.00 87.88 163 SER A N 1
ATOM 1322 C CA . SER A 1 163 ? 16.120 -11.274 -17.652 1.00 87.88 163 SER A CA 1
ATOM 1323 C C . SER A 1 163 ? 16.231 -10.084 -18.611 1.00 87.88 163 SER A C 1
ATOM 1325 O O . SER A 1 163 ? 15.879 -8.968 -18.225 1.00 87.88 163 SER A O 1
ATOM 1327 N N . LYS A 1 164 ? 16.693 -10.276 -19.857 1.00 89.00 164 LYS A N 1
ATOM 1328 C CA . LYS A 1 164 ? 16.835 -9.183 -20.842 1.00 89.00 164 LYS A CA 1
ATOM 1329 C C . LYS A 1 164 ? 15.509 -8.466 -21.157 1.00 89.00 164 LYS A C 1
ATOM 1331 O O . LYS A 1 164 ? 15.505 -7.240 -21.054 1.00 89.00 164 LYS A O 1
ATOM 1336 N N . PRO A 1 165 ? 14.396 -9.159 -21.476 1.00 89.31 165 PRO A N 1
ATOM 1337 C CA . PRO A 1 165 ? 13.121 -8.493 -21.755 1.00 89.31 165 PRO A CA 1
ATOM 1338 C C . PRO A 1 165 ? 12.591 -7.689 -20.563 1.00 89.31 165 PRO A C 1
ATOM 1340 O O . PRO A 1 165 ? 12.109 -6.574 -20.732 1.00 89.31 165 PRO A O 1
ATOM 1343 N N . ILE A 1 166 ? 12.742 -8.215 -19.343 1.00 87.25 166 ILE A N 1
ATOM 1344 C CA . ILE A 1 166 ? 12.303 -7.539 -18.113 1.00 87.25 166 ILE A CA 1
ATOM 1345 C C . ILE A 1 166 ? 13.118 -6.266 -17.875 1.00 87.25 166 ILE A C 1
ATOM 1347 O O . ILE A 1 166 ? 12.553 -5.224 -17.550 1.00 87.25 166 ILE A O 1
ATOM 1351 N N . LYS A 1 167 ? 14.440 -6.321 -18.082 1.00 88.31 167 LYS A N 1
ATOM 135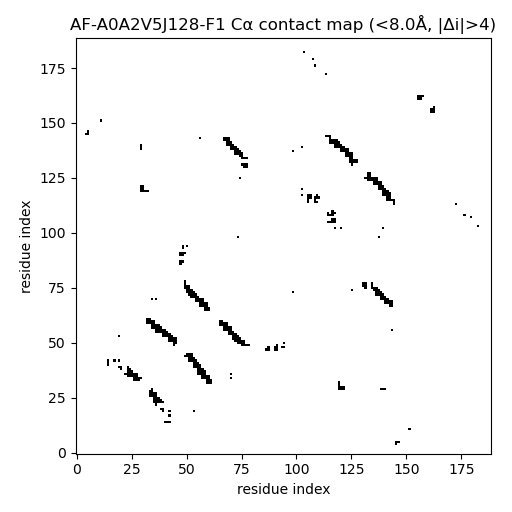2 C CA . LYS A 1 167 ? 15.310 -5.140 -17.994 1.00 88.31 167 LYS A CA 1
ATOM 1353 C C . LYS A 1 167 ? 14.940 -4.086 -19.036 1.00 88.31 167 LYS A C 1
ATOM 1355 O O . LYS A 1 167 ? 14.829 -2.923 -18.673 1.00 88.31 167 LYS A O 1
ATOM 1360 N N . ALA A 1 168 ? 14.722 -4.487 -20.290 1.00 90.31 168 ALA A N 1
ATOM 1361 C CA . ALA A 1 168 ? 14.299 -3.571 -21.349 1.00 90.31 168 ALA A CA 1
ATOM 1362 C C . ALA A 1 168 ? 12.975 -2.884 -20.985 1.00 90.31 168 ALA A C 1
ATOM 1364 O O . ALA A 1 168 ? 12.890 -1.659 -20.999 1.00 90.31 168 ALA A O 1
ATOM 1365 N N . ARG A 1 169 ? 11.988 -3.660 -20.520 1.00 89.31 169 ARG A N 1
ATOM 1366 C CA . ARG A 1 169 ? 10.700 -3.119 -20.087 1.00 89.31 169 ARG A CA 1
ATOM 1367 C C . ARG A 1 169 ? 10.815 -2.177 -18.885 1.00 89.31 169 ARG A C 1
ATOM 1369 O O . ARG A 1 169 ? 10.113 -1.174 -18.827 1.00 89.31 169 ARG A O 1
ATOM 1376 N N . LEU A 1 170 ? 11.693 -2.475 -17.927 1.00 87.94 170 LEU A N 1
ATOM 1377 C CA . LEU A 1 170 ? 11.970 -1.581 -16.799 1.00 87.94 170 LEU A CA 1
ATOM 1378 C C . LEU A 1 170 ? 12.573 -0.252 -17.259 1.00 87.94 170 LEU A C 1
ATOM 1380 O O . LEU A 1 170 ? 12.182 0.787 -16.735 1.00 87.94 170 LEU A O 1
ATOM 1384 N N . VAL A 1 171 ? 13.498 -0.275 -18.224 1.00 89.75 171 VAL A N 1
ATOM 1385 C CA . VAL A 1 171 ? 14.085 0.948 -18.792 1.00 89.75 171 VAL A CA 1
ATOM 1386 C C . VAL A 1 171 ? 13.003 1.806 -19.445 1.00 89.75 171 VAL A C 1
ATOM 1388 O O . VAL A 1 171 ? 12.892 2.974 -19.086 1.00 89.75 171 VAL A O 1
ATOM 1391 N N . GLU A 1 172 ? 12.143 1.218 -20.282 1.00 88.94 172 GLU A N 1
ATOM 1392 C CA . GLU A 1 172 ? 11.015 1.929 -20.906 1.00 88.94 172 GLU A CA 1
ATOM 1393 C C . GLU A 1 172 ? 10.109 2.601 -19.864 1.00 88.94 172 GLU A C 1
ATOM 1395 O O . GLU A 1 172 ? 9.764 3.773 -19.990 1.00 88.94 172 GLU A O 1
ATOM 1400 N N . LEU A 1 173 ? 9.736 1.882 -18.797 1.00 87.50 173 LEU A N 1
ATOM 1401 C CA . LEU A 1 173 ? 8.900 2.443 -17.732 1.00 87.50 173 LEU A CA 1
ATOM 1402 C C . LEU A 1 173 ? 9.610 3.597 -17.006 1.00 87.50 173 LEU A C 1
ATOM 1404 O O . LEU A 1 173 ? 8.999 4.625 -16.721 1.00 87.50 173 LEU A O 1
ATOM 1408 N N . VAL A 1 174 ? 10.904 3.462 -16.714 1.00 86.56 174 VAL A N 1
ATOM 1409 C CA . VAL A 1 174 ? 11.683 4.530 -16.068 1.00 86.56 174 VAL A CA 1
ATOM 1410 C C . VAL A 1 174 ? 11.780 5.769 -16.961 1.00 86.56 174 VAL A C 1
ATOM 1412 O O . VAL A 1 174 ? 11.710 6.883 -16.446 1.00 86.56 174 VAL A O 1
ATOM 1415 N N . GLU A 1 175 ? 11.919 5.599 -18.273 1.00 86.38 175 GLU A N 1
ATOM 1416 C CA . GLU A 1 175 ? 11.953 6.699 -19.243 1.00 86.38 175 GLU A CA 1
ATOM 1417 C C . GLU A 1 175 ? 10.606 7.413 -19.344 1.00 86.38 175 GLU A C 1
ATOM 1419 O O . GLU A 1 175 ? 10.574 8.631 -19.192 1.00 86.38 175 GLU A O 1
ATOM 1424 N N . LEU A 1 176 ? 9.496 6.670 -19.425 1.00 82.56 176 LEU A N 1
ATOM 1425 C CA . LEU A 1 176 ? 8.142 7.243 -19.387 1.00 82.56 176 LEU A CA 1
ATOM 1426 C C . LEU A 1 176 ? 7.908 8.120 -18.150 1.00 82.56 176 LEU A C 1
ATOM 1428 O O . LEU A 1 176 ? 7.149 9.085 -18.200 1.00 82.56 176 LEU A O 1
ATOM 1432 N N . ARG A 1 177 ? 8.565 7.801 -17.029 1.00 72.62 177 ARG A N 1
ATOM 1433 C CA . ARG A 1 177 ? 8.508 8.630 -15.824 1.00 72.62 177 ARG A CA 1
ATOM 1434 C C . ARG A 1 177 ? 9.350 9.903 -15.930 1.00 72.62 177 ARG A C 1
ATOM 1436 O O . ARG A 1 177 ? 8.964 10.908 -15.345 1.00 72.62 177 ARG A O 1
ATOM 1443 N N . LYS A 1 178 ? 10.505 9.873 -16.597 1.00 64.88 178 LYS A N 1
ATOM 1444 C CA . LYS A 1 178 ? 11.403 11.041 -16.703 1.00 64.88 178 LYS A CA 1
ATOM 1445 C C . LYS A 1 178 ? 10.782 12.189 -17.496 1.00 64.88 178 LYS A C 1
ATOM 1447 O O . LYS A 1 178 ? 11.115 13.338 -17.226 1.00 64.88 178 LYS A O 1
ATOM 1452 N N . ASP A 1 179 ? 9.870 11.873 -18.410 1.00 59.84 179 ASP A N 1
ATOM 1453 C CA . ASP A 1 179 ? 9.146 12.863 -19.212 1.00 59.84 179 ASP A CA 1
ATOM 1454 C C . ASP A 1 179 ? 8.027 13.574 -18.425 1.00 59.84 179 ASP A C 1
ATOM 1456 O O . ASP A 1 179 ? 7.493 14.590 -18.871 1.00 59.84 179 ASP A O 1
ATOM 1460 N N . LEU A 1 180 ? 7.700 13.092 -17.219 1.00 59.94 180 LEU A N 1
ATOM 1461 C CA . LEU A 1 180 ? 6.861 13.811 -16.266 1.00 59.94 180 LEU A CA 1
ATOM 1462 C C . LEU A 1 180 ? 7.743 14.825 -15.529 1.00 59.94 180 LEU A C 1
ATOM 1464 O O . LEU A 1 180 ? 8.631 14.449 -14.762 1.00 59.94 180 LEU A O 1
ATOM 1468 N N . SER A 1 181 ? 7.505 16.116 -15.780 1.00 50.22 181 SER A N 1
ATOM 1469 C CA . SER A 1 181 ? 8.202 17.250 -15.153 1.00 50.22 181 SER A CA 1
ATOM 1470 C C . SER A 1 181 ? 8.462 17.032 -13.654 1.00 50.22 181 SER A C 1
ATOM 1472 O O . SER A 1 181 ? 7.580 16.496 -12.975 1.00 50.22 181 SER A O 1
ATOM 1474 N N . PRO A 1 182 ? 9.611 17.479 -13.103 1.00 51.12 182 PRO A N 1
ATOM 1475 C CA . PRO A 1 182 ? 9.896 17.327 -11.682 1.00 51.12 182 PRO A CA 1
ATOM 1476 C C . PRO A 1 182 ? 8.756 17.940 -10.872 1.00 51.12 182 PRO A C 1
ATOM 1478 O O . PRO A 1 182 ? 8.460 19.127 -11.008 1.00 51.12 182 PRO A O 1
ATOM 1481 N N . VAL A 1 183 ? 8.104 17.114 -10.049 1.00 49.12 183 VAL A N 1
ATOM 1482 C CA . VAL A 1 183 ? 7.133 17.586 -9.061 1.00 49.12 183 VAL A CA 1
ATOM 1483 C C . VAL A 1 183 ? 7.856 18.649 -8.232 1.00 49.12 183 VAL A C 1
ATOM 1485 O O . VAL A 1 183 ? 8.905 18.334 -7.657 1.00 49.12 183 VAL A O 1
ATOM 1488 N N . PRO A 1 184 ? 7.379 19.905 -8.194 1.00 37.16 184 PRO A N 1
ATOM 1489 C CA . PRO A 1 184 ? 7.998 20.902 -7.349 1.00 37.16 184 PRO A CA 1
ATOM 1490 C C . PRO A 1 184 ? 7.844 20.416 -5.911 1.00 37.16 184 PRO A C 1
ATOM 1492 O O . PRO A 1 184 ? 6.736 20.273 -5.396 1.00 37.16 184 PRO A O 1
ATOM 1495 N N . LEU A 1 185 ? 8.973 20.131 -5.265 1.00 36.84 185 LEU A N 1
ATOM 1496 C CA . LEU A 1 185 ? 9.049 20.090 -3.815 1.00 36.84 185 LEU A CA 1
ATOM 1497 C C . LEU A 1 185 ? 8.686 21.499 -3.343 1.00 36.84 185 LEU A C 1
ATOM 1499 O O . LEU A 1 185 ? 9.544 22.378 -3.290 1.00 36.84 185 LEU A O 1
ATOM 1503 N N . CYS A 1 186 ? 7.406 21.739 -3.060 1.00 33.38 186 CYS A N 1
ATOM 1504 C CA . CYS A 1 186 ? 6.965 22.923 -2.339 1.00 33.38 186 CYS A CA 1
ATOM 1505 C C . CYS A 1 186 ? 7.514 22.833 -0.909 1.00 33.38 186 CYS A C 1
ATOM 1507 O O . CYS A 1 186 ? 6.841 22.399 0.018 1.00 33.38 186 CYS A O 1
ATOM 1509 N N . LEU A 1 187 ? 8.781 23.210 -0.747 1.00 36.06 187 LEU A N 1
ATOM 1510 C CA . LEU A 1 187 ? 9.352 23.639 0.518 1.00 36.06 187 LEU A CA 1
ATOM 1511 C C . LEU A 1 187 ? 8.842 25.058 0.772 1.00 36.06 187 LEU A C 1
ATOM 1513 O O . LEU A 1 187 ? 9.340 26.006 0.170 1.00 36.06 187 LEU A O 1
ATOM 1517 N N . GLY A 1 188 ? 7.842 25.197 1.639 1.00 35.09 188 GLY A N 1
ATOM 1518 C CA . GLY A 1 188 ? 7.449 26.504 2.158 1.00 35.09 188 GLY A CA 1
ATOM 1519 C C . GLY A 1 188 ? 6.016 26.568 2.667 1.00 35.09 188 GLY A C 1
ATOM 1520 O O . GLY A 1 188 ? 5.119 26.860 1.885 1.00 35.09 188 GLY A O 1
ATOM 1521 N N . CYS A 1 189 ? 5.853 26.337 3.971 1.00 32.84 189 CYS A N 1
ATOM 1522 C CA . CYS A 1 189 ? 5.109 27.188 4.906 1.00 32.84 189 CYS A CA 1
ATOM 1523 C C . CYS A 1 189 ? 5.760 27.032 6.285 1.00 32.84 189 CYS A C 1
ATOM 1525 O O . CYS A 1 189 ? 5.968 25.868 6.696 1.00 32.84 189 CYS A O 1
#

pLDDT: mean 81.0, std 17.14, range [32.75, 98.31]